Protein AF-A0A6L8MF60-F1 (afdb_monomer)

Foldseek 3Di:
DPDPQAFAWDADPAPFWGTWGADQVQLWIWTFTDDPNHTWWIKIWGQNHVVNVCVLVPDPHNHVCCVPPPVVPCVNTPMDIPGGPDPVRNPDPPQCDLQNLQVVQAAAAPVDDQDPVNLQSLLVSQKWKWKDRDQFWIAITHVAGDIDGHHAKDKWWAALVHTQDDQVPDPDPVSNVVNVVRVVLTFIKIWHADDDPLDARIDIDGPADWDWHFYDYPRHGNMTIIMGGNVRRDDDD

Structure (mmCIF, N/CA/C/O backbone):
data_AF-A0A6L8MF60-F1
#
_entry.id   AF-A0A6L8MF60-F1
#
loop_
_atom_site.group_PDB
_atom_site.id
_atom_site.type_symbol
_atom_site.label_atom_id
_atom_site.label_alt_id
_atom_site.label_comp_id
_atom_site.label_asym_id
_atom_site.label_entity_id
_atom_site.label_seq_id
_atom_site.pdb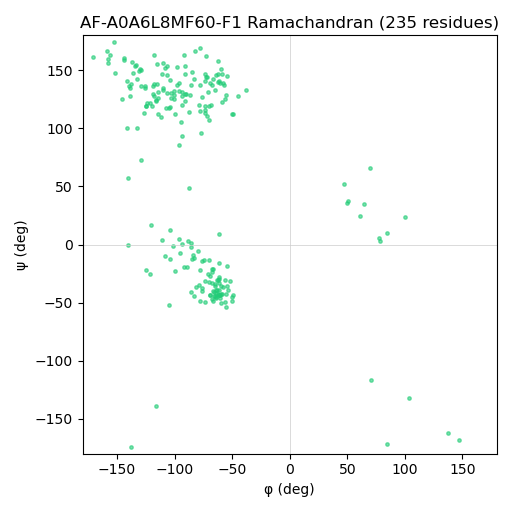x_PDB_ins_code
_atom_site.Cartn_x
_atom_site.Cartn_y
_atom_site.Cartn_z
_atom_site.occupancy
_atom_site.B_iso_or_equiv
_atom_site.auth_seq_id
_atom_site.auth_comp_id
_atom_site.auth_asym_id
_atom_site.auth_atom_id
_atom_site.pdbx_PDB_model_num
ATOM 1 N N . MET A 1 1 ? -14.838 -23.324 6.245 1.00 30.45 1 MET A N 1
ATOM 2 C CA . MET A 1 1 ? -15.467 -23.365 7.583 1.00 30.45 1 MET A CA 1
ATOM 3 C C . MET A 1 1 ? -15.231 -22.005 8.217 1.00 30.45 1 MET A C 1
ATOM 5 O O . MET A 1 1 ? -14.074 -21.649 8.382 1.00 30.45 1 MET A O 1
ATOM 9 N N . HIS A 1 2 ? -16.280 -21.214 8.455 1.00 28.41 2 HIS A N 1
ATOM 10 C CA . HIS A 1 2 ? -16.150 -19.894 9.083 1.00 28.41 2 HIS A CA 1
ATOM 11 C C . HIS A 1 2 ? -15.778 -20.092 10.557 1.00 28.41 2 HIS A C 1
ATOM 13 O O . HIS A 1 2 ? -16.580 -20.582 11.348 1.00 28.41 2 HIS A O 1
ATOM 19 N N . THR A 1 3 ? -14.533 -19.796 10.918 1.00 41.69 3 THR A N 1
ATOM 20 C CA . THR A 1 3 ? -14.055 -19.845 12.301 1.00 41.69 3 THR A CA 1
ATOM 21 C C . THR A 1 3 ? -14.665 -18.690 13.084 1.00 41.69 3 THR A C 1
ATOM 23 O O . THR A 1 3 ? -14.285 -17.541 12.884 1.00 41.69 3 THR A O 1
ATOM 26 N N . ALA A 1 4 ? -15.572 -19.004 14.009 1.00 39.16 4 ALA A N 1
ATOM 27 C CA . ALA A 1 4 ? -16.303 -18.062 14.862 1.00 39.16 4 ALA A CA 1
ATOM 28 C C . ALA A 1 4 ? -15.427 -17.195 15.805 1.00 39.16 4 ALA A C 1
ATOM 30 O O . ALA A 1 4 ? -15.966 -16.492 16.644 1.00 39.16 4 ALA A O 1
ATOM 31 N N . ASN A 1 5 ? -14.097 -17.208 15.668 1.00 54.72 5 ASN A N 1
ATOM 32 C CA . ASN A 1 5 ? -13.139 -16.516 16.541 1.00 54.72 5 ASN A CA 1
ATOM 33 C C . ASN A 1 5 ? -12.252 -15.490 15.806 1.00 54.72 5 ASN A C 1
ATOM 35 O O . ASN A 1 5 ? -11.190 -15.135 16.305 1.00 54.72 5 ASN A O 1
ATOM 39 N N . SER A 1 6 ? -12.626 -15.072 14.593 1.00 66.19 6 SER A N 1
ATOM 40 C CA . SER A 1 6 ? -11.701 -14.386 13.677 1.00 66.19 6 SER A CA 1
ATOM 41 C C . SER A 1 6 ? -11.890 -12.870 13.543 1.00 66.19 6 SER A C 1
ATOM 43 O O . SER A 1 6 ? -11.304 -12.298 12.626 1.00 66.19 6 SER A O 1
ATOM 45 N N . ILE A 1 7 ? -12.679 -12.214 14.406 1.00 78.06 7 ILE A N 1
ATOM 46 C CA . ILE A 1 7 ? -12.837 -10.749 14.353 1.00 78.06 7 ILE A CA 1
ATOM 47 C C . ILE A 1 7 ? -11.519 -10.097 14.815 1.00 78.06 7 ILE A C 1
ATOM 49 O O . ILE A 1 7 ? -11.110 -10.341 15.954 1.00 78.06 7 ILE A O 1
ATOM 53 N N . PRO A 1 8 ? -10.840 -9.292 13.971 1.00 78.25 8 PRO A N 1
ATOM 54 C CA . PRO A 1 8 ? -9.602 -8.612 14.352 1.00 78.25 8 PRO A CA 1
ATOM 55 C C . PRO A 1 8 ? -9.823 -7.655 15.529 1.00 78.25 8 PRO A C 1
ATOM 57 O O . PRO A 1 8 ? -10.821 -6.940 15.561 1.00 78.25 8 PRO A O 1
ATOM 60 N N . LEU A 1 9 ? -8.889 -7.619 16.484 1.00 83.12 9 LEU A N 1
ATOM 61 C CA . LEU A 1 9 ? -9.010 -6.853 17.728 1.00 83.12 9 LEU A CA 1
ATOM 62 C C . LEU A 1 9 ? -7.940 -5.756 17.813 1.00 83.12 9 LEU A C 1
ATOM 64 O O . LEU A 1 9 ? -6.744 -6.028 17.808 1.00 83.12 9 LEU A O 1
ATOM 68 N N . MET A 1 10 ? -8.366 -4.509 17.985 1.00 78.88 10 MET A N 1
ATOM 69 C CA . MET A 1 10 ? -7.503 -3.358 18.241 1.00 78.88 10 MET A CA 1
ATOM 70 C C . MET A 1 10 ? -7.364 -3.111 19.740 1.00 78.88 10 MET A C 1
ATOM 72 O O . MET A 1 10 ? -8.364 -2.990 20.450 1.00 78.88 10 MET A O 1
ATOM 76 N N . LYS A 1 11 ? -6.124 -3.013 20.234 1.00 86.12 11 LYS A N 1
ATOM 77 C CA . LYS A 1 11 ? -5.859 -2.664 21.638 1.00 86.12 11 LYS A CA 1
ATOM 78 C C . LYS A 1 11 ? -6.408 -1.279 21.962 1.00 86.12 11 LYS A C 1
ATOM 80 O O . LYS A 1 11 ? -6.258 -0.350 21.177 1.00 86.12 11 LYS A O 1
ATOM 85 N N . VAL A 1 12 ? -6.979 -1.138 23.154 1.00 84.94 12 VAL A N 1
ATOM 86 C CA . VAL A 1 12 ? -7.550 0.127 23.632 1.00 84.94 12 VAL A CA 1
ATOM 87 C C . VAL A 1 12 ? -7.026 0.484 25.014 1.00 84.94 12 VAL A C 1
ATOM 89 O O . VAL A 1 12 ? -6.729 -0.385 25.834 1.00 84.94 12 VAL A O 1
ATOM 92 N N . ALA A 1 13 ? -6.948 1.782 25.300 1.00 83.81 13 ALA A N 1
ATOM 93 C CA . ALA A 1 13 ? -6.623 2.272 26.632 1.00 83.81 13 ALA A CA 1
ATOM 94 C C . ALA A 1 13 ? -7.855 2.158 27.550 1.00 83.81 13 ALA A C 1
ATOM 96 O O . ALA A 1 13 ? -8.739 3.014 27.555 1.00 83.81 13 ALA A O 1
ATOM 97 N N . SER A 1 14 ? -7.945 1.076 28.327 1.00 88.62 14 SER A N 1
ATOM 98 C CA . SER A 1 14 ? -9.017 0.867 29.307 1.00 88.62 14 SER A CA 1
ATOM 99 C C . SER A 1 14 ? -8.550 -0.002 30.474 1.00 88.62 14 SER A C 1
ATOM 101 O O . SER A 1 14 ? -7.741 -0.910 30.319 1.00 88.62 14 SER A O 1
ATOM 103 N N . SER A 1 15 ? -9.093 0.255 31.667 1.00 88.31 15 SER A N 1
ATOM 104 C CA . SER A 1 15 ? -8.792 -0.523 32.878 1.00 88.31 15 SER A CA 1
ATOM 105 C C . SER A 1 15 ? -9.491 -1.886 32.928 1.00 88.31 15 SER A C 1
ATOM 107 O O . SER A 1 15 ? -9.141 -2.721 33.760 1.00 88.31 15 SER A O 1
ATOM 109 N N . LYS A 1 16 ? -10.489 -2.122 32.064 1.00 88.25 16 LYS A N 1
ATOM 110 C CA . LYS A 1 16 ? -11.271 -3.374 32.018 1.00 88.25 16 LYS A CA 1
ATOM 111 C C . LYS A 1 16 ? -11.276 -4.059 30.654 1.00 88.25 16 LYS A C 1
ATOM 113 O O . LYS A 1 16 ? -11.548 -5.255 30.590 1.00 88.25 16 LYS A O 1
ATOM 118 N N . ILE A 1 17 ? -11.004 -3.321 29.581 1.00 93.31 17 ILE A N 1
ATOM 119 C CA . ILE A 1 17 ? -11.070 -3.812 28.201 1.00 93.31 17 ILE A CA 1
ATOM 120 C C . ILE A 1 17 ? -9.655 -3.785 27.632 1.00 93.31 17 ILE A C 1
ATOM 122 O O . ILE A 1 17 ? -8.993 -2.756 27.688 1.00 93.31 17 ILE A O 1
ATOM 126 N N . ALA A 1 18 ? -9.196 -4.921 27.119 1.00 89.06 18 ALA A N 1
ATOM 127 C CA . ALA A 1 18 ? -7.882 -5.063 26.506 1.00 89.06 18 ALA A CA 1
ATOM 128 C C . ALA A 1 18 ? -7.899 -4.602 25.042 1.00 89.06 18 ALA A C 1
ATOM 130 O O . ALA A 1 18 ? -6.990 -3.902 24.598 1.00 89.06 18 ALA A O 1
ATOM 131 N N . ALA A 1 19 ? -8.934 -5.004 24.301 1.00 89.31 19 ALA A N 1
ATOM 132 C CA . ALA A 1 19 ? -9.066 -4.745 22.876 1.00 89.31 19 ALA A CA 1
ATOM 133 C C . ALA A 1 19 ? -10.534 -4.818 22.422 1.00 89.31 19 ALA A C 1
ATOM 135 O O . ALA A 1 19 ? -11.350 -5.480 23.071 1.00 89.31 19 ALA A O 1
ATOM 136 N N . ILE A 1 20 ? -10.857 -4.156 21.311 1.00 92.25 20 ILE A N 1
ATOM 137 C CA . ILE A 1 20 ? -12.176 -4.188 20.660 1.00 92.25 20 ILE A CA 1
ATOM 138 C C . ILE A 1 20 ? -12.029 -4.396 19.151 1.00 92.25 20 ILE A C 1
ATOM 140 O O . ILE A 1 20 ? -11.006 -4.037 18.578 1.00 92.25 20 ILE A O 1
ATOM 144 N N . GLY A 1 21 ? -13.043 -4.952 18.502 1.00 89.19 21 GLY A N 1
ATOM 145 C CA . GLY A 1 21 ? -13.070 -5.174 17.058 1.00 89.19 21 GLY A CA 1
ATOM 146 C C . GLY A 1 21 ? -14.493 -5.264 16.534 1.00 89.19 21 GLY A C 1
ATOM 147 O O . GLY A 1 21 ? -15.418 -5.475 17.315 1.00 89.19 21 GLY A O 1
ATOM 148 N N . HIS A 1 22 ? -14.682 -5.123 15.226 1.00 92.25 22 HIS A N 1
ATOM 149 C CA . HIS A 1 22 ? -16.005 -5.186 14.609 1.00 92.25 22 HIS A CA 1
ATOM 150 C C . HIS A 1 22 ? -15.970 -5.904 13.269 1.00 92.25 22 HIS A C 1
ATOM 152 O O . HIS A 1 22 ? -15.032 -5.735 12.491 1.00 92.25 22 HIS A O 1
ATOM 158 N N . ASP A 1 23 ? -17.002 -6.703 13.022 1.00 86.06 23 ASP A N 1
ATOM 159 C CA . ASP A 1 23 ? -17.309 -7.272 11.717 1.00 86.06 23 ASP A CA 1
ATOM 160 C C . ASP A 1 23 ? -18.603 -6.644 11.185 1.00 86.06 23 ASP A C 1
ATOM 162 O O . ASP A 1 23 ? -19.701 -6.903 11.690 1.00 86.06 23 ASP A O 1
ATOM 166 N N . ALA A 1 24 ? -18.461 -5.812 10.152 1.00 79.88 24 ALA A N 1
ATOM 167 C CA . ALA A 1 24 ? -19.573 -5.133 9.497 1.00 79.88 24 ALA A CA 1
ATOM 168 C C . ALA A 1 24 ? -20.457 -6.084 8.680 1.00 79.88 24 ALA A C 1
ATOM 170 O O . ALA A 1 24 ? -21.643 -5.808 8.507 1.00 79.88 24 ALA A O 1
ATOM 171 N N . ALA A 1 25 ? -19.926 -7.217 8.204 1.00 76.88 25 ALA A N 1
ATOM 172 C CA . ALA A 1 25 ? -20.713 -8.180 7.439 1.00 76.88 25 ALA A CA 1
ATOM 173 C C . ALA A 1 25 ? -21.743 -8.894 8.324 1.00 76.88 25 ALA A C 1
ATOM 175 O O . ALA A 1 25 ? -22.836 -9.227 7.864 1.00 76.88 25 ALA A O 1
ATOM 176 N N . THR A 1 26 ? -21.409 -9.109 9.599 1.00 84.94 26 THR A N 1
ATOM 177 C CA . THR A 1 26 ? -22.268 -9.812 10.562 1.00 84.94 26 THR A CA 1
ATOM 178 C C . THR A 1 26 ? -22.827 -8.910 11.659 1.00 84.94 26 THR A C 1
ATOM 180 O O . THR A 1 26 ? -23.494 -9.413 12.564 1.00 84.94 26 THR A O 1
ATOM 183 N N . ASN A 1 27 ? -22.568 -7.597 11.613 1.00 90.94 27 ASN A N 1
ATOM 184 C CA . ASN A 1 27 ? -22.920 -6.638 12.668 1.00 90.94 27 ASN A CA 1
ATOM 185 C C . ASN A 1 27 ? -22.527 -7.151 14.061 1.00 90.94 27 ASN A C 1
ATOM 187 O O . ASN A 1 27 ? -23.359 -7.277 14.963 1.00 90.94 27 ASN A O 1
ATOM 191 N N . THR A 1 28 ? -21.264 -7.549 14.212 1.00 93.44 28 THR A N 1
ATOM 192 C CA . THR A 1 28 ? -20.769 -8.176 15.441 1.00 93.44 28 THR A CA 1
ATOM 193 C C . THR A 1 28 ? -19.620 -7.377 16.029 1.00 93.44 28 THR A C 1
ATOM 195 O O . THR A 1 28 ? -18.584 -7.201 15.396 1.00 93.44 28 THR A O 1
ATOM 198 N N . LEU A 1 29 ? -19.780 -6.934 17.274 1.00 94.12 29 LEU A N 1
ATOM 199 C CA . LEU A 1 29 ? -18.708 -6.346 18.072 1.00 94.12 29 LEU A CA 1
ATOM 200 C C . LEU A 1 29 ? -17.993 -7.452 18.855 1.00 94.12 29 LEU A C 1
ATOM 202 O O . LEU A 1 29 ? -18.627 -8.205 19.590 1.00 94.12 29 LEU A O 1
ATOM 206 N N . ALA A 1 30 ? -16.669 -7.497 18.775 1.00 93.31 30 ALA A N 1
ATOM 207 C CA . ALA A 1 30 ? -15.822 -8.301 19.643 1.00 93.31 30 ALA A CA 1
ATOM 208 C C . ALA A 1 30 ? -15.203 -7.421 20.738 1.00 93.31 30 ALA A C 1
ATOM 210 O O . ALA A 1 30 ? -14.595 -6.391 20.453 1.00 93.31 30 ALA A O 1
ATOM 211 N N . VAL A 1 31 ? -15.332 -7.831 22.002 1.00 93.56 31 VAL A N 1
ATOM 212 C CA . VAL A 1 31 ? -14.709 -7.152 23.151 1.00 93.56 31 VAL A CA 1
ATOM 213 C C . VAL A 1 31 ? -13.864 -8.149 23.926 1.00 93.56 31 VAL A C 1
ATOM 215 O O . VAL A 1 31 ? -14.386 -9.125 24.469 1.00 93.56 31 VAL A O 1
ATOM 218 N N . GLN A 1 32 ? -12.563 -7.888 24.016 1.00 92.69 32 GLN A N 1
ATOM 219 C CA . GLN A 1 32 ? -11.651 -8.639 24.868 1.00 92.69 32 GLN A CA 1
ATOM 220 C C . GLN A 1 32 ? -11.521 -7.954 26.224 1.00 92.69 32 GLN A C 1
ATOM 222 O O . GLN A 1 32 ? -11.064 -6.814 26.315 1.00 92.69 32 GLN A O 1
ATOM 227 N N . PHE A 1 33 ? -11.874 -8.654 27.299 1.00 92.62 33 PHE A N 1
ATOM 228 C CA . PHE A 1 33 ? -11.729 -8.125 28.656 1.00 92.62 33 PHE A CA 1
ATOM 229 C C . PHE A 1 33 ? -10.376 -8.477 29.262 1.00 92.62 33 PHE A C 1
ATOM 231 O O . PHE A 1 33 ? -9.771 -9.496 28.932 1.00 92.62 33 PHE A O 1
ATOM 238 N N . LEU A 1 34 ? -9.919 -7.650 30.198 1.00 88.94 34 LEU A N 1
ATOM 239 C CA . LEU A 1 34 ? -8.765 -7.961 31.033 1.00 88.94 34 LEU A CA 1
ATOM 240 C C . LEU A 1 34 ? -9.161 -8.943 32.147 1.00 88.94 34 LEU A C 1
ATOM 242 O O . LEU A 1 34 ? -10.180 -8.778 32.816 1.00 88.94 34 LEU A O 1
ATOM 246 N N . SER A 1 35 ? -8.313 -9.936 32.392 1.00 86.50 35 SER A N 1
ATOM 247 C CA . SER A 1 35 ? -8.364 -10.860 33.523 1.00 86.50 35 SER A CA 1
ATOM 248 C C . SER A 1 35 ? -7.024 -10.813 34.252 1.00 86.50 35 SER A C 1
ATOM 250 O O . SER A 1 35 ? -5.980 -11.072 33.659 1.00 86.50 35 SER A O 1
ATOM 252 N N . LYS A 1 36 ? -7.030 -10.430 35.535 1.00 86.62 36 LYS A N 1
ATOM 253 C CA . LYS A 1 36 ? -5.805 -10.236 36.344 1.00 86.62 36 LYS A CA 1
ATOM 254 C C . LYS A 1 36 ? -4.748 -9.344 35.657 1.00 86.62 36 LYS A C 1
ATOM 256 O O . LYS A 1 36 ? -3.554 -9.602 35.750 1.00 86.62 36 LYS A O 1
ATOM 261 N N . GLY A 1 37 ? -5.201 -8.305 34.950 1.00 81.75 37 GLY A N 1
ATOM 262 C CA . GLY A 1 37 ? -4.334 -7.361 34.234 1.00 81.75 37 GLY A CA 1
ATOM 263 C C . GLY A 1 37 ? -3.778 -7.865 32.897 1.00 81.75 37 GLY A C 1
ATOM 264 O O . GLY A 1 37 ? -3.015 -7.145 32.266 1.00 81.75 37 GLY A O 1
ATOM 265 N N . GLN A 1 38 ? -4.159 -9.064 32.450 1.00 83.56 38 GLN A N 1
ATOM 266 C CA . GLN A 1 38 ? -3.764 -9.632 31.159 1.00 83.56 38 GLN A CA 1
ATOM 267 C C . GLN A 1 38 ? -4.982 -9.821 30.245 1.00 83.56 38 GLN A C 1
ATOM 269 O O . GLN A 1 38 ? -6.097 -9.952 30.754 1.00 83.56 38 GLN A O 1
ATOM 274 N N . PRO A 1 39 ? -4.819 -9.844 28.911 1.00 84.56 39 PRO A N 1
ATOM 275 C CA . PRO A 1 39 ? -5.917 -10.149 27.997 1.00 84.56 39 PRO A CA 1
ATOM 276 C C . PRO A 1 39 ? -6.562 -11.507 28.322 1.00 84.56 39 PRO A C 1
ATOM 278 O O . PRO A 1 39 ? -5.880 -12.523 28.430 1.00 84.56 39 PRO A O 1
ATOM 281 N N . GLY A 1 40 ? -7.879 -11.505 28.523 1.00 88.19 40 GLY A N 1
ATOM 282 C CA . GLY A 1 40 ? -8.684 -12.668 28.885 1.00 88.19 40 GLY A CA 1
ATOM 283 C C . GLY A 1 40 ? -9.702 -13.015 27.802 1.00 88.19 40 GLY A C 1
ATOM 284 O O . GLY A 1 40 ? -9.392 -12.971 26.612 1.00 88.19 40 GLY A O 1
ATOM 285 N N . ASN A 1 41 ? -10.918 -13.371 28.225 1.00 90.56 41 ASN A N 1
ATOM 286 C CA . ASN A 1 41 ? -11.981 -13.824 27.328 1.00 90.56 41 ASN A CA 1
ATOM 287 C C . ASN A 1 41 ? -12.430 -12.743 26.336 1.00 90.56 41 ASN A C 1
ATOM 289 O O . ASN A 1 41 ? -12.530 -11.561 26.688 1.00 90.56 41 ASN A O 1
ATOM 293 N N . VAL A 1 42 ? -12.794 -13.190 25.136 1.00 91.12 42 VAL A N 1
ATOM 294 C CA . VAL A 1 42 ? -13.490 -12.396 24.120 1.00 91.12 42 VAL A CA 1
ATOM 295 C C . VAL A 1 42 ? -14.981 -12.697 24.172 1.00 91.12 42 VAL A C 1
ATOM 297 O O . VAL A 1 42 ? -15.396 -13.848 24.299 1.00 91.12 42 VAL A O 1
ATOM 300 N N . TYR A 1 43 ? -15.789 -11.649 24.066 1.00 93.38 43 TYR A N 1
ATOM 301 C CA . TYR A 1 43 ? -17.238 -11.740 23.945 1.00 93.38 43 TYR A CA 1
ATOM 302 C C . TYR A 1 43 ? -17.670 -11.121 22.626 1.00 93.38 43 TYR A C 1
ATOM 304 O O . TYR A 1 43 ? -17.188 -10.045 22.269 1.00 93.38 43 TYR A O 1
ATOM 312 N N . HIS A 1 44 ? -18.584 -11.789 21.931 1.00 93.88 44 HIS A N 1
ATOM 313 C CA . HIS A 1 44 ? -19.217 -11.272 20.724 1.00 93.88 44 HIS A CA 1
ATOM 314 C C . HIS A 1 44 ? -20.596 -10.731 21.070 1.00 93.88 44 HIS A C 1
ATOM 316 O O . HIS A 1 44 ? -21.402 -11.465 21.634 1.00 93.88 44 HIS A O 1
ATOM 322 N N . TYR A 1 45 ? -20.847 -9.471 20.730 1.00 95.50 45 TYR A N 1
ATOM 323 C CA . TYR A 1 45 ? -22.129 -8.784 20.846 1.00 95.50 45 TYR A CA 1
ATOM 324 C C . TYR A 1 45 ? -22.731 -8.698 19.446 1.00 95.50 45 TYR A C 1
ATOM 326 O O . TYR A 1 45 ? -22.119 -8.117 18.548 1.00 95.50 45 TYR A O 1
ATOM 334 N N . SER A 1 46 ? -23.891 -9.318 19.255 1.00 92.94 46 SER A N 1
ATOM 335 C CA . SER A 1 46 ? -24.605 -9.297 17.974 1.00 92.94 46 SER A CA 1
ATOM 336 C C . SER A 1 46 ? -25.414 -8.007 17.833 1.00 92.94 46 SER A C 1
ATOM 338 O O . SER A 1 46 ? -25.608 -7.291 18.815 1.00 92.94 46 SER A O 1
ATOM 340 N N . GLU A 1 47 ? -25.892 -7.733 16.618 1.00 95.56 47 GLU A N 1
ATOM 341 C CA . GLU A 1 47 ? -26.716 -6.554 16.297 1.00 95.56 47 GLU A CA 1
ATOM 342 C C . GLU A 1 47 ? -26.006 -5.216 16.563 1.00 95.56 47 GLU A C 1
ATOM 344 O O . GLU A 1 47 ? -26.628 -4.173 16.757 1.00 95.56 47 GLU A O 1
ATOM 349 N N . PHE A 1 48 ? -24.675 -5.236 16.540 1.00 96.00 48 PHE A N 1
ATOM 350 C CA . PHE A 1 48 ? -23.850 -4.056 16.723 1.00 96.00 48 PHE A CA 1
ATOM 351 C C . PHE A 1 48 ? -23.507 -3.477 15.352 1.00 96.00 48 PHE A C 1
ATOM 353 O O . PHE A 1 48 ? -22.709 -4.057 14.615 1.00 96.00 48 PHE A O 1
ATOM 360 N N . SER A 1 49 ? -24.138 -2.368 14.967 1.00 91.81 49 SER A N 1
ATOM 361 C CA . SER A 1 49 ? -23.922 -1.765 13.646 1.00 91.81 49 SER A CA 1
ATOM 362 C C . SER A 1 49 ? -22.551 -1.084 13.535 1.00 91.81 49 SER A C 1
ATOM 364 O O . SER A 1 49 ? -21.934 -0.750 14.547 1.00 91.81 49 SER A O 1
ATOM 366 N N . SER A 1 50 ? -22.082 -0.819 12.310 1.00 82.81 50 SER A N 1
ATOM 367 C CA . SER A 1 50 ? -20.866 -0.014 12.096 1.00 82.81 50 SER A CA 1
ATOM 368 C C . SER A 1 50 ? -20.980 1.385 12.707 1.00 82.81 50 SER A C 1
ATOM 370 O O . SER A 1 50 ? -20.028 1.860 13.307 1.00 82.81 50 SER A O 1
ATOM 372 N N . ALA A 1 51 ? -22.162 2.009 12.656 1.00 88.12 51 ALA A N 1
ATOM 373 C CA . ALA A 1 51 ? -22.382 3.320 13.267 1.00 88.12 51 ALA A CA 1
ATOM 374 C C . ALA A 1 51 ? -22.290 3.274 14.804 1.00 88.12 51 ALA A C 1
ATOM 376 O O . ALA A 1 51 ? -21.706 4.165 15.422 1.00 88.12 51 ALA A O 1
ATOM 377 N N . ASP A 1 52 ? -22.829 2.220 15.430 1.00 92.69 52 ASP A N 1
ATOM 378 C CA . ASP A 1 52 ? -22.657 2.004 16.871 1.00 92.69 52 ASP A CA 1
ATOM 379 C C . ASP A 1 52 ? -21.175 1.752 17.206 1.00 92.69 52 ASP A C 1
ATOM 381 O O . ASP A 1 52 ? -20.694 2.175 18.260 1.00 92.69 52 ASP A O 1
ATOM 385 N N . TYR A 1 53 ? -20.431 1.091 16.311 1.00 94.12 53 TYR A N 1
ATOM 386 C CA . TYR A 1 53 ? -18.995 0.849 16.469 1.00 94.12 53 TYR A CA 1
ATOM 387 C 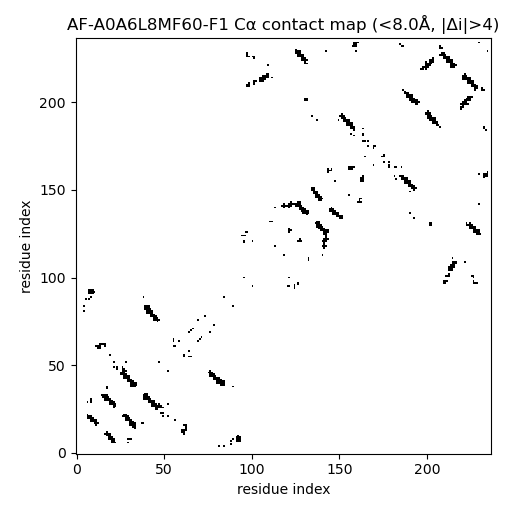C . TYR A 1 53 ? -18.159 2.114 16.350 1.00 94.12 53 TYR A C 1
ATOM 389 O O . TYR A 1 53 ? -17.293 2.327 17.198 1.00 94.12 53 TYR A O 1
ATOM 397 N N . ASP A 1 54 ? -18.444 2.987 15.391 1.00 85.31 54 ASP A N 1
ATOM 398 C CA . ASP A 1 54 ? -17.762 4.275 15.259 1.00 85.31 54 ASP A CA 1
ATOM 399 C C . ASP A 1 54 ? -17.993 5.135 16.512 1.00 85.31 54 ASP A C 1
ATOM 401 O O . ASP A 1 54 ? -17.050 5.684 17.087 1.00 85.31 54 ASP A O 1
ATOM 405 N N . ALA A 1 55 ? -19.231 5.165 17.019 1.00 90.19 55 ALA A N 1
ATOM 406 C CA . ALA A 1 55 ? -19.568 5.864 18.258 1.00 90.19 55 ALA A CA 1
ATOM 407 C C . ALA A 1 55 ? -18.863 5.269 19.492 1.00 90.19 55 ALA A C 1
ATOM 409 O O . ALA A 1 55 ? -18.430 6.007 20.381 1.00 90.19 55 ALA A O 1
ATOM 410 N N . PHE A 1 56 ? -18.745 3.941 19.564 1.00 93.94 56 PHE A N 1
ATOM 411 C CA . PHE A 1 56 ? -18.092 3.264 20.680 1.00 93.94 56 PHE A CA 1
ATOM 412 C C . PHE A 1 56 ? -16.566 3.412 20.643 1.00 93.94 56 PHE A C 1
ATOM 414 O O . PHE A 1 56 ? -15.964 3.776 21.652 1.00 93.94 56 PHE A O 1
ATOM 421 N N . SER A 1 57 ? -15.944 3.135 19.497 1.00 90.19 57 SER A N 1
ATOM 422 C CA . SER A 1 57 ? -14.490 3.171 19.300 1.00 90.19 57 SER A CA 1
ATOM 423 C C . SER A 1 57 ? -13.913 4.589 19.344 1.00 90.19 57 SER A C 1
ATOM 425 O O . SER A 1 57 ? -12.771 4.758 19.767 1.00 90.19 57 SER A O 1
ATOM 427 N N . GLY A 1 58 ? -14.707 5.607 18.997 1.00 84.88 58 GLY A N 1
ATOM 428 C CA . GLY A 1 58 ? -14.350 7.023 19.126 1.00 84.88 58 GLY A CA 1
ATOM 429 C C . GLY A 1 58 ? -14.640 7.645 20.499 1.00 84.88 58 GLY A C 1
ATOM 430 O O . GLY A 1 58 ? -14.412 8.839 20.686 1.00 84.88 58 GLY A O 1
ATOM 431 N N . ALA A 1 59 ? -15.161 6.886 21.470 1.00 89.75 59 ALA A N 1
ATOM 432 C CA . ALA A 1 59 ? -15.515 7.434 22.777 1.00 89.75 59 ALA A CA 1
ATOM 433 C C . ALA A 1 59 ? -14.275 7.834 23.597 1.00 89.75 59 ALA A C 1
ATOM 435 O O . ALA A 1 59 ? -13.328 7.059 23.719 1.00 89.75 59 ALA A O 1
ATOM 436 N N . GLU A 1 60 ? -14.339 8.982 24.287 1.00 88.88 60 GLU A N 1
ATOM 437 C CA . GLU A 1 60 ? -13.253 9.483 25.158 1.00 88.88 60 GLU A CA 1
ATOM 438 C C . GLU A 1 60 ? -12.765 8.448 26.186 1.00 88.88 60 GLU A C 1
ATOM 440 O O . GLU A 1 60 ? -11.604 8.434 26.591 1.00 88.88 60 GLU A O 1
ATOM 445 N N . SER A 1 61 ? -13.665 7.568 26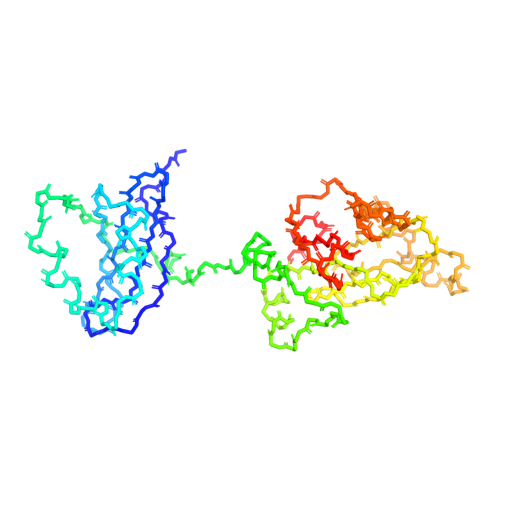.634 1.00 92.75 61 SER A N 1
ATOM 446 C CA . SER A 1 61 ? -13.332 6.450 27.506 1.00 92.75 61 SER A CA 1
ATOM 447 C C . SER A 1 61 ? -14.127 5.213 27.112 1.00 92.75 61 SER A C 1
ATOM 449 O O . SER A 1 61 ? -15.277 5.040 27.525 1.00 92.75 61 SER A O 1
ATOM 451 N N . ILE A 1 62 ? -13.473 4.315 26.373 1.00 90.75 62 ILE A N 1
ATOM 452 C CA . ILE A 1 62 ? -14.027 3.026 25.930 1.00 90.75 62 ILE A CA 1
ATOM 453 C C . ILE A 1 62 ? -14.652 2.255 27.099 1.00 90.75 62 ILE A C 1
ATOM 455 O O . ILE A 1 62 ? -15.798 1.819 27.037 1.00 90.75 62 ILE A O 1
ATOM 459 N N . GLY A 1 63 ? -13.931 2.131 28.218 1.00 90.75 63 GLY A N 1
ATOM 460 C CA . GLY A 1 63 ? -14.432 1.414 29.392 1.00 90.75 63 GLY A CA 1
ATOM 461 C C . GLY A 1 63 ? -15.697 2.036 29.991 1.00 90.75 63 GLY A C 1
ATOM 462 O O . GLY A 1 63 ? -16.638 1.315 30.321 1.00 90.75 63 GLY A O 1
ATOM 463 N N . LYS A 1 64 ? -15.747 3.368 30.114 1.00 91.31 64 LYS A N 1
ATOM 464 C CA . LYS A 1 64 ? -16.914 4.075 30.661 1.00 91.31 64 LYS A CA 1
ATOM 465 C C . LYS A 1 64 ? -18.108 3.992 29.712 1.00 91.31 64 LYS A C 1
ATOM 467 O O . LYS A 1 64 ? -19.214 3.719 30.173 1.00 91.31 64 LYS A O 1
ATOM 472 N N . HIS A 1 65 ? -17.878 4.176 28.412 1.00 94.12 65 HIS A N 1
ATOM 473 C CA . HIS A 1 65 ? -18.916 4.069 27.390 1.00 94.12 65 HIS A CA 1
ATOM 474 C C . HIS A 1 65 ? -19.531 2.668 27.380 1.00 94.12 65 HIS A C 1
ATOM 476 O O . HIS A 1 65 ? -20.752 2.529 27.423 1.00 94.12 65 HIS A O 1
ATOM 482 N N . PHE A 1 66 ? -18.694 1.627 27.417 1.00 94.81 66 PHE A N 1
ATOM 483 C CA . PHE A 1 66 ? -19.155 0.243 27.463 1.00 94.81 66 PHE A CA 1
ATOM 484 C C . PHE A 1 66 ? -20.085 -0.007 28.660 1.00 94.81 66 PHE A C 1
ATOM 486 O O . PHE A 1 66 ? -21.183 -0.531 28.488 1.00 94.81 66 PHE A O 1
ATOM 493 N N . ILE A 1 67 ? -19.680 0.410 29.865 1.00 93.50 67 ILE A N 1
ATOM 494 C CA . ILE A 1 67 ? -20.469 0.220 31.095 1.00 93.50 67 ILE A CA 1
ATOM 495 C C . ILE A 1 67 ? -21.787 1.007 31.055 1.00 93.50 67 ILE A C 1
ATOM 497 O O . ILE A 1 67 ? -22.790 0.534 31.580 1.00 93.50 67 ILE A O 1
ATOM 501 N N . ALA A 1 68 ? -21.795 2.197 30.453 1.00 93.62 68 ALA A N 1
ATOM 502 C CA . ALA A 1 68 ? -22.966 3.069 30.428 1.00 93.62 68 ALA A CA 1
ATOM 503 C C . ALA A 1 68 ? -23.989 2.699 29.341 1.00 93.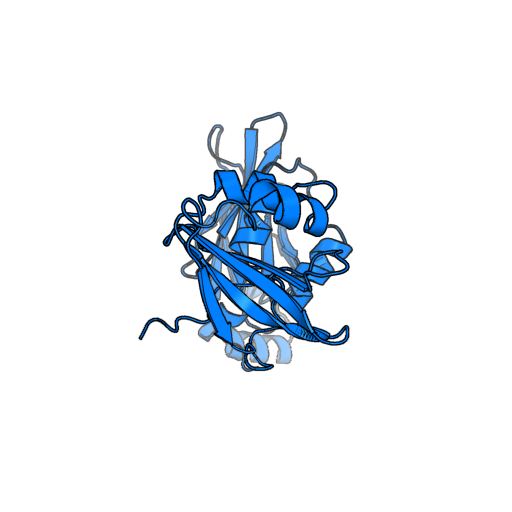62 68 ALA A C 1
ATOM 505 O O . ALA A 1 68 ? -25.189 2.819 29.580 1.00 93.62 68 ALA A O 1
ATOM 506 N N . HIS A 1 69 ? -23.534 2.258 28.165 1.00 94.56 69 HIS A N 1
ATOM 507 C CA . HIS A 1 69 ? -24.384 2.166 26.970 1.00 94.56 69 HIS A CA 1
ATOM 508 C C . HIS A 1 69 ? -24.489 0.763 26.368 1.00 94.56 69 HIS A C 1
ATOM 510 O O . HIS A 1 69 ? -25.491 0.465 25.725 1.00 94.56 69 HIS A O 1
ATOM 516 N N . ILE A 1 70 ? -23.498 -0.109 26.581 1.00 95.00 70 ILE A N 1
ATOM 517 C CA . ILE A 1 70 ? -23.453 -1.438 25.947 1.00 95.00 70 ILE A CA 1
ATOM 518 C C . ILE A 1 70 ? -23.810 -2.529 26.960 1.00 95.00 70 ILE A C 1
ATOM 520 O O . ILE A 1 70 ? -24.735 -3.305 26.744 1.00 95.00 70 ILE A O 1
ATOM 524 N N . GLN A 1 71 ? -23.138 -2.549 28.113 1.00 92.31 71 GLN A N 1
ATOM 525 C CA . GLN A 1 71 ? -23.350 -3.534 29.175 1.00 92.31 71 GLN A CA 1
ATOM 526 C C . GLN A 1 71 ? -24.804 -3.637 29.690 1.00 92.31 71 GLN A C 1
ATOM 528 O O . GLN A 1 71 ? -25.254 -4.764 29.926 1.00 92.31 71 GLN A O 1
ATOM 533 N N . PRO A 1 72 ? -25.549 -2.531 29.912 1.00 95.25 72 PRO A N 1
ATOM 534 C CA . PRO A 1 72 ? -26.938 -2.621 30.358 1.00 95.25 72 PRO A CA 1
ATOM 535 C C . PRO A 1 72 ? -27.905 -2.978 29.221 1.00 95.25 72 PRO A C 1
ATOM 537 O O . PRO A 1 72 ? -28.979 -3.508 29.491 1.00 95.25 72 PRO A O 1
ATOM 540 N N . ALA A 1 73 ? -27.533 -2.738 27.962 1.00 94.06 73 ALA A N 1
ATOM 541 C CA . ALA A 1 73 ? -28.394 -2.895 26.793 1.00 94.06 73 ALA A CA 1
ATOM 542 C C . ALA A 1 73 ? -28.369 -4.329 26.231 1.00 94.06 73 ALA A C 1
ATOM 544 O O . ALA A 1 73 ? -28.202 -4.532 25.033 1.00 94.06 73 ALA A O 1
ATOM 545 N N . LYS A 1 74 ? -28.529 -5.338 27.095 1.00 92.31 74 LYS A N 1
ATOM 546 C CA . LYS A 1 74 ? -28.394 -6.760 26.720 1.00 92.31 74 LYS A CA 1
ATOM 547 C C . LYS A 1 74 ? -29.419 -7.229 25.690 1.00 92.31 74 LYS A C 1
ATOM 549 O O . LYS A 1 74 ? -29.101 -8.110 24.903 1.00 92.31 74 LYS A O 1
ATOM 554 N N . ASP A 1 75 ? -30.610 -6.638 25.703 1.00 93.12 75 ASP A N 1
ATOM 555 C CA . ASP A 1 75 ? -31.657 -6.949 24.726 1.00 93.12 75 ASP A CA 1
ATOM 556 C C . ASP A 1 75 ? -31.333 -6.357 23.348 1.00 93.12 75 ASP A C 1
ATOM 558 O O . ASP A 1 75 ? -31.679 -6.955 22.338 1.00 93.12 75 ASP A O 1
ATOM 562 N N . LYS A 1 76 ? -30.639 -5.206 23.307 1.00 93.44 76 LYS A N 1
ATOM 563 C CA . LYS A 1 76 ? -30.157 -4.583 22.062 1.00 93.44 76 LYS A CA 1
ATOM 564 C C . LYS A 1 76 ? -28.888 -5.265 21.542 1.00 93.44 76 LYS A C 1
ATOM 566 O O . LYS A 1 76 ? -28.684 -5.341 20.342 1.00 93.44 76 LYS A O 1
ATOM 571 N N . TYR A 1 77 ? -28.024 -5.722 22.445 1.00 95.00 77 TYR A N 1
ATOM 572 C CA . TYR A 1 77 ? -26.728 -6.315 22.124 1.00 95.00 77 TYR A CA 1
ATOM 573 C C . TYR A 1 77 ? -26.570 -7.669 22.828 1.00 95.00 77 TYR A C 1
ATOM 575 O O . TYR A 1 77 ? -25.821 -7.780 23.812 1.00 95.00 77 TYR A O 1
ATOM 583 N N . PRO A 1 78 ? -27.281 -8.713 22.366 1.00 94.12 78 PRO A N 1
ATOM 584 C CA . PRO A 1 78 ? -27.137 -10.046 22.928 1.00 94.12 78 PRO A CA 1
ATOM 585 C C . PRO A 1 78 ? -25.709 -10.545 22.707 1.00 94.12 78 PRO A C 1
ATOM 587 O O . PRO A 1 78 ? -25.117 -10.323 21.647 1.00 94.12 78 PRO A O 1
ATOM 590 N N . TYR A 1 79 ? -25.140 -11.217 23.712 1.00 94.06 79 TYR A N 1
ATOM 591 C CA . TYR A 1 79 ? -23.725 -11.576 23.695 1.00 94.06 79 TYR A CA 1
ATOM 592 C C . TYR A 1 79 ? -23.435 -13.039 24.023 1.00 94.06 79 TYR A C 1
ATOM 594 O O . TYR A 1 79 ? -24.120 -13.674 24.826 1.00 94.06 79 TYR A O 1
ATOM 602 N N . VAL A 1 80 ? -22.351 -13.549 23.436 1.00 92.06 80 VAL A N 1
ATOM 603 C CA . VAL A 1 80 ? -21.826 -14.902 23.653 1.00 92.06 80 VAL A CA 1
ATOM 604 C C . VAL A 1 80 ? -20.355 -14.819 24.057 1.00 92.06 80 VAL A C 1
ATOM 606 O O . VAL A 1 80 ? -19.582 -14.049 23.489 1.00 92.06 80 VAL A O 1
ATOM 609 N N . ASN A 1 81 ? -19.965 -15.600 25.066 1.00 90.81 81 ASN A N 1
ATOM 610 C CA . ASN A 1 81 ? -18.565 -15.750 25.458 1.00 90.81 81 ASN A CA 1
ATOM 611 C C . ASN A 1 81 ? -17.869 -16.721 24.498 1.00 90.81 81 ASN A C 1
ATOM 613 O O . ASN A 1 81 ? -18.243 -17.891 24.430 1.00 90.81 81 ASN A O 1
ATOM 617 N N . MET A 1 82 ? -16.834 -16.244 23.817 1.00 86.69 82 MET A N 1
ATOM 618 C CA . MET A 1 82 ? -16.061 -17.015 22.844 1.00 86.69 82 MET A CA 1
ATOM 619 C C . MET A 1 82 ? -14.817 -17.680 23.457 1.00 86.69 82 MET A C 1
ATOM 621 O O . MET A 1 82 ? -14.076 -18.390 22.780 1.00 86.69 82 MET A O 1
ATOM 625 N N . GLY A 1 83 ? -14.603 -17.494 24.762 1.00 84.69 83 GLY A N 1
ATOM 626 C CA . GLY A 1 83 ? -13.476 -18.040 25.509 1.00 84.69 83 GLY A CA 1
ATOM 627 C C . GLY A 1 83 ? -12.224 -17.174 25.414 1.00 84.69 83 GLY A C 1
ATOM 628 O O . GLY A 1 83 ? -12.255 -16.039 24.935 1.00 84.69 83 GLY A O 1
ATOM 629 N N . VAL A 1 84 ? -11.108 -17.700 25.924 1.00 75.19 84 VAL A N 1
ATOM 630 C CA . VAL A 1 84 ? -9.799 -17.058 25.771 1.00 75.19 84 VAL A CA 1
ATOM 631 C C . VAL A 1 84 ? -9.356 -17.262 24.318 1.00 75.19 84 VAL A C 1
ATOM 633 O O . VAL A 1 84 ? -9.216 -18.414 23.900 1.00 75.19 84 VAL A O 1
ATOM 636 N N . PRO A 1 85 ? -9.144 -16.196 23.532 1.00 64.44 85 PRO A N 1
ATOM 637 C CA . PRO A 1 85 ? -8.572 -16.326 22.199 1.00 64.44 85 PRO A CA 1
ATOM 638 C C . PRO A 1 85 ? -7.212 -17.026 22.286 1.00 64.44 85 PRO A C 1
ATOM 640 O O . PRO A 1 85 ? -6.404 -16.741 23.173 1.00 64.44 85 PRO A O 1
ATOM 643 N N . SER A 1 86 ? -6.962 -17.962 21.367 1.00 50.38 86 SER A N 1
ATOM 644 C CA . SER A 1 86 ? -5.654 -18.616 21.254 1.00 50.38 86 SER A CA 1
ATOM 645 C C . SER A 1 86 ? -4.570 -17.545 21.102 1.00 50.38 86 SER A C 1
ATOM 647 O O . SER A 1 86 ? -4.809 -16.529 20.455 1.00 50.38 86 SER A O 1
ATOM 649 N N . ALA A 1 87 ? -3.375 -17.746 21.664 1.00 45.00 87 ALA A N 1
ATOM 650 C CA . ALA A 1 87 ? -2.281 -16.765 21.628 1.00 45.00 87 ALA A CA 1
ATOM 651 C C . ALA A 1 87 ? -1.906 -16.296 20.199 1.00 45.00 87 ALA A C 1
ATOM 653 O O . ALA A 1 87 ? -1.338 -15.221 20.038 1.00 45.00 87 ALA A O 1
ATOM 654 N N . ALA A 1 88 ? -2.294 -17.050 19.163 1.00 43.53 88 ALA A N 1
ATOM 655 C CA . ALA A 1 88 ? -2.179 -16.666 17.755 1.00 43.53 88 ALA A CA 1
ATOM 656 C C . ALA A 1 88 ? -3.198 -15.598 17.277 1.00 43.53 88 ALA A C 1
ATOM 658 O O . ALA A 1 88 ? -3.029 -15.047 16.197 1.00 43.53 88 ALA A O 1
ATOM 659 N N . GLN A 1 89 ? -4.251 -15.301 18.049 1.00 46.53 89 GLN A N 1
ATOM 660 C CA . GLN A 1 89 ? -5.365 -14.407 17.680 1.00 46.53 89 GLN A CA 1
ATOM 661 C C . GLN A 1 89 ? -5.366 -13.059 18.429 1.00 46.53 89 GLN A C 1
ATOM 663 O O . GLN A 1 89 ? -6.114 -12.163 18.059 1.00 46.53 89 GLN A O 1
ATOM 668 N N . VAL A 1 90 ? -4.525 -12.871 19.455 1.00 43.56 90 VAL A N 1
ATOM 669 C CA . VAL A 1 90 ? -4.528 -11.656 20.313 1.00 43.56 90 VAL A CA 1
ATOM 670 C C . VAL A 1 90 ? -3.513 -10.592 19.867 1.00 43.56 90 VAL A C 1
ATOM 672 O O . VAL A 1 90 ? -3.485 -9.484 20.397 1.00 43.56 90 VAL A O 1
ATOM 675 N N . ALA A 1 91 ? -2.664 -10.904 18.888 1.00 41.56 91 ALA A N 1
ATOM 676 C CA . ALA A 1 91 ? -1.566 -10.026 18.479 1.00 41.56 91 ALA A CA 1
ATOM 677 C C . ALA A 1 91 ? -1.828 -9.208 17.205 1.00 41.56 91 ALA A C 1
ATOM 679 O O . ALA A 1 91 ? -0.969 -8.417 16.826 1.00 41.56 91 ALA A O 1
ATOM 680 N N . ALA A 1 92 ? -2.983 -9.350 16.555 1.00 43.44 92 ALA A N 1
ATOM 681 C CA . ALA A 1 92 ? -3.276 -8.580 15.357 1.00 43.44 92 ALA A CA 1
ATOM 682 C C . ALA A 1 92 ? -4.111 -7.337 15.699 1.00 43.44 92 ALA A C 1
ATOM 684 O O . ALA A 1 92 ? -5.324 -7.321 15.501 1.00 43.44 92 ALA A O 1
ATOM 685 N N . THR A 1 93 ? -3.429 -6.246 16.079 1.00 44.56 93 THR A N 1
ATOM 686 C CA . THR A 1 93 ? -3.714 -4.957 15.413 1.00 44.56 93 THR A CA 1
ATOM 687 C C . THR A 1 93 ? -3.948 -5.289 13.938 1.00 44.56 93 THR A C 1
ATOM 689 O O . THR A 1 93 ? -3.146 -6.089 13.443 1.00 44.56 93 THR A O 1
ATOM 692 N N . PRO A 1 94 ? -4.993 -4.798 13.237 1.00 52.50 94 PRO A N 1
ATOM 693 C CA . PRO A 1 94 ? -5.125 -5.108 11.819 1.00 52.50 94 PRO A CA 1
ATOM 694 C C . PRO A 1 94 ? -3.774 -4.799 11.182 1.00 52.50 94 PRO A C 1
ATOM 696 O O . PRO A 1 94 ? -3.303 -3.662 11.254 1.00 52.50 94 PRO A O 1
ATOM 699 N N . ALA A 1 95 ? -3.082 -5.849 10.725 1.00 72.12 95 ALA A N 1
ATOM 700 C CA . ALA A 1 95 ? -1.797 -5.681 10.078 1.00 72.1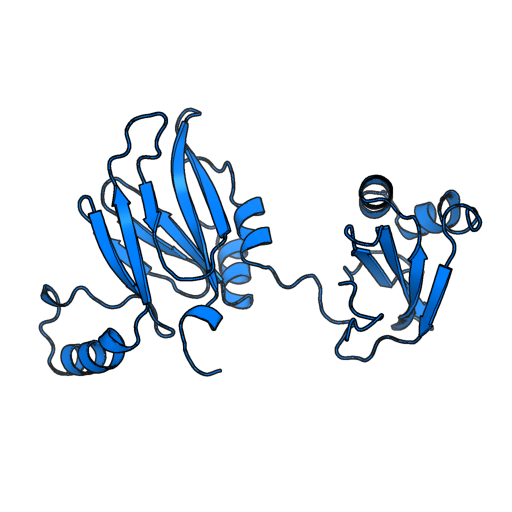2 95 ALA A CA 1
ATOM 701 C C . ALA A 1 95 ? -2.072 -4.702 8.946 1.00 72.12 95 ALA A C 1
ATOM 703 O O . ALA A 1 95 ? -3.073 -4.880 8.250 1.00 72.12 95 ALA A O 1
ATOM 704 N N . LEU A 1 96 ? -1.283 -3.631 8.843 1.00 84.81 96 LEU A N 1
ATOM 705 C CA . LEU A 1 96 ? -1.506 -2.609 7.830 1.00 84.81 96 LEU A CA 1
ATOM 706 C C . LEU A 1 96 ? -1.678 -3.314 6.479 1.00 84.81 96 LEU A C 1
ATOM 708 O O . LEU A 1 96 ? -0.750 -3.962 6.000 1.00 84.81 96 LEU A O 1
ATOM 712 N N . THR A 1 97 ? -2.886 -3.267 5.917 1.00 91.19 9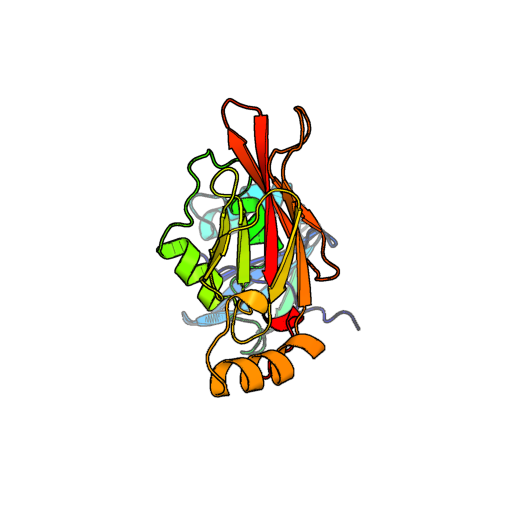7 THR A N 1
ATOM 713 C CA . THR A 1 97 ? -3.181 -3.903 4.632 1.00 91.19 97 THR A CA 1
ATOM 714 C C . THR A 1 97 ? -2.954 -2.903 3.510 1.00 91.19 97 THR A C 1
ATOM 716 O O . THR A 1 97 ? -2.908 -1.691 3.740 1.00 91.19 97 THR A O 1
ATOM 719 N N . LYS A 1 98 ? -2.840 -3.396 2.273 1.00 94.56 98 LYS A N 1
ATOM 720 C CA . LYS A 1 98 ? -2.727 -2.519 1.101 1.00 94.56 98 LYS A CA 1
ATOM 721 C C . LYS A 1 98 ? -3.947 -1.608 0.955 1.00 94.56 98 LYS A C 1
ATOM 723 O O . LYS A 1 98 ? -3.785 -0.448 0.600 1.00 94.56 98 LYS A O 1
ATOM 728 N N . GLU A 1 99 ? -5.138 -2.094 1.299 1.00 93.50 99 GLU A N 1
ATOM 729 C CA . GLU A 1 99 ? -6.383 -1.324 1.279 1.00 93.50 99 GLU A CA 1
ATOM 730 C C . GLU A 1 99 ? -6.383 -0.221 2.345 1.00 93.50 99 GLU A C 1
ATOM 732 O O . GLU A 1 99 ? -6.682 0.926 2.026 1.00 93.50 99 GLU A O 1
ATOM 737 N N . LEU A 1 100 ? -5.993 -0.533 3.589 1.00 86.06 100 LEU A N 1
ATOM 738 C CA . LEU A 1 100 ? -5.916 0.462 4.666 1.00 86.06 100 LEU A CA 1
ATOM 739 C C . LEU A 1 100 ? -4.863 1.534 4.377 1.00 86.06 100 LEU A C 1
ATOM 741 O O . LEU A 1 100 ? -5.116 2.719 4.594 1.00 86.06 100 LEU A O 1
ATOM 745 N N . LEU A 1 101 ? -3.702 1.133 3.851 1.00 92.94 101 LEU A N 1
ATOM 746 C CA . LEU A 1 101 ? -2.668 2.082 3.457 1.00 92.94 101 LEU A CA 1
ATOM 747 C C . LEU A 1 101 ? -3.138 2.957 2.289 1.00 92.94 101 LEU A C 1
ATOM 749 O O . LEU A 1 101 ? -2.983 4.169 2.350 1.00 92.94 101 LEU A O 1
ATOM 753 N N . ALA A 1 102 ? -3.770 2.383 1.263 1.00 92.94 102 ALA A N 1
ATOM 754 C CA . ALA A 1 102 ? -4.309 3.159 0.147 1.00 92.94 102 ALA A CA 1
ATOM 755 C C . ALA A 1 102 ? -5.348 4.197 0.6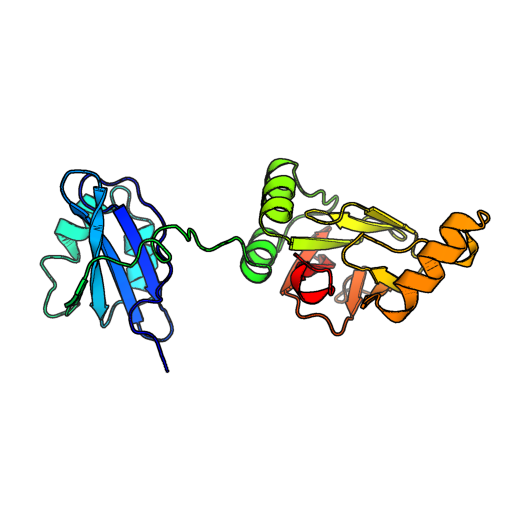08 1.00 92.94 102 ALA A C 1
ATOM 757 O O . ALA A 1 102 ? -5.283 5.349 0.185 1.00 92.94 102 ALA A O 1
ATOM 758 N N . VAL A 1 103 ? -6.247 3.837 1.531 1.00 85.88 103 VAL A N 1
ATOM 759 C CA . VAL A 1 103 ? -7.196 4.790 2.135 1.00 85.88 103 VAL A CA 1
ATOM 760 C C . VAL A 1 103 ? -6.463 5.922 2.863 1.00 85.88 103 VAL A C 1
ATOM 762 O O . VAL A 1 103 ? -6.820 7.082 2.683 1.00 85.88 103 VAL A O 1
ATOM 765 N N . ALA A 1 104 ? -5.417 5.617 3.636 1.00 86.75 104 ALA A N 1
ATOM 766 C CA . ALA A 1 104 ? -4.636 6.623 4.368 1.00 86.75 104 ALA A CA 1
ATOM 767 C C . ALA A 1 104 ? -3.819 7.570 3.463 1.00 86.75 104 ALA A C 1
ATOM 769 O O . ALA A 1 104 ? -3.449 8.674 3.879 1.00 86.75 104 ALA A O 1
ATOM 770 N N . LEU A 1 105 ? -3.505 7.135 2.241 1.00 94.56 105 LEU A N 1
ATOM 771 C CA . LEU A 1 105 ? -2.774 7.923 1.247 1.00 94.56 105 LEU A CA 1
ATOM 772 C C . LEU A 1 105 ? -3.691 8.715 0.305 1.00 94.56 105 LEU A C 1
ATOM 774 O O . LEU A 1 105 ? -3.224 9.652 -0.337 1.00 94.56 105 LEU A O 1
ATOM 778 N N . HIS A 1 106 ? -4.967 8.345 0.196 1.00 95.50 106 HIS A N 1
ATOM 779 C CA . HIS A 1 106 ? -5.893 8.938 -0.763 1.00 95.50 106 HIS A CA 1
ATOM 780 C C . HIS A 1 106 ? -6.160 10.423 -0.473 1.00 95.50 106 HIS A C 1
ATOM 782 O O . HIS A 1 106 ? -6.452 10.808 0.659 1.00 95.50 106 HIS A O 1
ATOM 788 N N . GLY A 1 107 ? -6.090 11.249 -1.518 1.00 93.75 107 GLY A N 1
ATOM 789 C CA . GLY A 1 107 ? -6.347 12.686 -1.463 1.00 93.75 107 GLY A CA 1
ATOM 790 C C . GLY A 1 107 ? -5.144 13.536 -1.046 1.00 93.75 107 GLY A C 1
ATOM 791 O O . GLY A 1 107 ? -5.318 14.719 -0.774 1.00 93.75 107 GLY A O 1
ATOM 792 N N . ARG A 1 108 ? -3.934 12.968 -0.959 1.00 94.88 108 ARG A N 1
ATOM 793 C CA . ARG A 1 108 ? -2.722 13.738 -0.630 1.00 94.88 108 ARG A CA 1
ATOM 794 C C . ARG A 1 108 ? -2.279 14.607 -1.799 1.00 94.88 108 ARG A C 1
ATOM 796 O O . ARG A 1 108 ? -2.417 14.202 -2.942 1.00 94.88 108 ARG A O 1
ATOM 803 N N . GLU A 1 109 ? -1.709 15.767 -1.506 1.00 96.44 109 GLU A N 1
ATOM 804 C CA . GLU A 1 109 ? -1.289 16.732 -2.528 1.00 96.44 109 GLU A CA 1
ATOM 805 C C . GLU A 1 109 ? 0.109 16.428 -3.091 1.00 96.44 109 GLU A C 1
ATOM 807 O O . GLU A 1 109 ? 0.994 15.935 -2.384 1.00 96.44 109 GLU A O 1
ATOM 812 N N . TYR A 1 110 ? 0.312 16.765 -4.362 1.00 93.81 110 TYR A N 1
ATOM 813 C CA . TYR A 1 110 ? 1.619 16.889 -4.995 1.00 93.81 110 TYR A CA 1
ATOM 814 C C . TYR A 1 110 ? 2.327 18.175 -4.502 1.00 93.81 110 TYR A C 1
ATOM 816 O O . TYR A 1 110 ? 1.674 19.210 -4.352 1.00 93.81 110 TYR A O 1
ATOM 824 N N . PRO A 1 111 ? 3.653 18.165 -4.249 1.00 93.25 111 PRO A N 1
ATOM 825 C CA . PRO A 1 111 ? 4.573 17.034 -4.344 1.00 93.25 111 PRO A CA 1
ATOM 826 C C . PRO A 1 111 ? 4.345 16.003 -3.237 1.00 93.25 111 PRO A C 1
ATOM 828 O O . PRO A 1 111 ? 4.297 16.334 -2.051 1.00 93.25 111 PRO A O 1
ATOM 831 N N . PHE A 1 112 ? 4.264 14.731 -3.630 1.00 93.31 112 PHE A N 1
ATOM 832 C CA . PHE A 1 112 ? 4.012 13.635 -2.703 1.00 93.31 112 PHE A CA 1
ATOM 833 C C . PHE A 1 112 ? 5.300 12.892 -2.347 1.00 93.31 112 PHE A C 1
ATOM 835 O O . PHE A 1 112 ? 6.078 12.464 -3.202 1.00 93.31 112 PHE A O 1
ATOM 842 N N . LEU A 1 113 ? 5.492 12.680 -1.049 1.00 91.44 113 LEU A N 1
ATOM 843 C CA . LEU A 1 113 ? 6.572 11.873 -0.505 1.00 91.44 113 LEU A CA 1
ATOM 844 C C . LEU A 1 113 ? 6.003 11.031 0.633 1.00 91.44 113 LEU A C 1
ATOM 846 O O . LEU A 1 113 ? 5.262 11.547 1.470 1.00 91.44 113 LEU A O 1
ATOM 850 N N . LEU A 1 114 ? 6.341 9.741 0.668 1.00 92.88 114 LEU A N 1
ATOM 851 C CA . LEU A 1 114 ? 5.953 8.877 1.780 1.00 92.88 114 LEU A CA 1
ATOM 852 C C . LEU A 1 114 ? 6.820 9.226 3.008 1.00 92.88 114 LEU A C 1
ATOM 854 O O . LEU A 1 114 ? 8.039 9.049 2.939 1.00 92.88 114 LEU A O 1
ATOM 858 N N . PRO A 1 115 ? 6.250 9.731 4.121 1.00 91.19 115 PRO A N 1
ATOM 859 C CA . PRO A 1 115 ? 7.032 10.090 5.300 1.00 91.19 115 PRO A CA 1
ATOM 860 C C . PRO A 1 115 ? 7.787 8.881 5.876 1.00 91.19 115 PRO A C 1
ATOM 862 O O . PRO A 1 115 ? 7.279 7.761 5.798 1.00 91.19 115 PRO A O 1
ATOM 865 N N . PRO A 1 116 ? 8.952 9.075 6.527 1.00 87.75 116 PRO A N 1
ATOM 866 C CA . PRO A 1 116 ? 9.769 7.968 7.036 1.00 87.75 116 PRO A CA 1
ATOM 867 C C . PRO A 1 116 ? 9.029 6.993 7.961 1.00 87.75 116 PRO A C 1
ATOM 869 O O . PRO A 1 116 ? 9.282 5.793 7.913 1.00 87.75 116 PRO A O 1
ATOM 872 N N . GLU A 1 117 ? 8.104 7.492 8.784 1.00 85.31 117 GLU A N 1
ATOM 873 C CA . GLU A 1 117 ? 7.287 6.661 9.675 1.00 85.31 117 GLU A CA 1
ATOM 874 C C . GLU A 1 117 ? 6.329 5.755 8.891 1.00 85.31 117 GLU A C 1
ATOM 876 O O . GLU A 1 117 ? 6.304 4.544 9.101 1.00 85.31 117 GLU A O 1
ATOM 881 N N . GLU A 1 118 ? 5.594 6.311 7.929 1.00 88.38 118 GLU A N 1
ATOM 882 C CA . GLU A 1 118 ? 4.687 5.538 7.075 1.00 88.38 118 GLU A CA 1
ATOM 883 C C . GLU A 1 118 ? 5.443 4.583 6.155 1.00 88.38 118 GLU A C 1
ATOM 885 O O . GLU A 1 118 ? 4.984 3.471 5.897 1.00 88.38 118 GLU A O 1
ATOM 890 N N . GLN A 1 119 ? 6.636 4.974 5.710 1.00 94.25 119 GLN A N 1
ATOM 891 C CA . GLN A 1 119 ? 7.522 4.093 4.971 1.00 94.25 119 GLN A CA 1
ATOM 892 C C . GLN A 1 119 ? 7.974 2.913 5.830 1.00 94.25 119 GLN A C 1
ATOM 894 O O . GLN A 1 119 ? 7.907 1.778 5.367 1.00 94.25 119 GLN A O 1
ATOM 899 N N . ALA A 1 120 ? 8.367 3.146 7.085 1.00 88.31 120 ALA A N 1
ATOM 900 C CA . ALA A 1 120 ? 8.715 2.074 8.011 1.00 88.31 120 ALA A CA 1
ATOM 901 C C . ALA A 1 120 ? 7.522 1.141 8.282 1.00 88.31 120 ALA A C 1
ATOM 903 O O . ALA A 1 120 ? 7.701 -0.078 8.317 1.00 88.31 120 ALA A O 1
ATOM 904 N N . LEU A 1 121 ? 6.307 1.686 8.410 1.00 85.94 121 LEU A N 1
ATOM 905 C CA . LEU A 1 121 ? 5.081 0.897 8.557 1.00 85.94 121 LEU A CA 1
ATOM 906 C C . LEU A 1 121 ? 4.791 0.049 7.310 1.00 85.94 121 LEU A C 1
ATOM 908 O O . LEU A 1 121 ? 4.516 -1.144 7.439 1.00 85.94 121 LEU A O 1
ATOM 912 N N . ALA A 1 122 ? 4.904 0.625 6.110 1.00 93.19 122 ALA A N 1
ATOM 913 C CA . ALA A 1 122 ? 4.739 -0.102 4.853 1.00 93.19 122 ALA A CA 1
ATOM 914 C C . ALA A 1 122 ? 5.794 -1.210 4.700 1.00 93.19 122 ALA A C 1
ATOM 916 O O . ALA A 1 122 ? 5.450 -2.339 4.355 1.00 93.19 122 ALA A O 1
ATOM 917 N N . THR A 1 123 ? 7.059 -0.933 5.035 1.00 93.75 123 THR A N 1
ATOM 918 C CA . THR A 1 123 ? 8.139 -1.931 5.049 1.00 93.75 123 THR A CA 1
ATOM 919 C C . THR A 1 123 ? 7.836 -3.073 6.010 1.00 93.75 123 THR A C 1
ATOM 921 O O . THR A 1 123 ? 7.900 -4.235 5.612 1.00 93.75 123 THR A O 1
ATOM 924 N N . ALA A 1 124 ? 7.463 -2.763 7.254 1.00 89.50 124 ALA A N 1
ATOM 925 C CA . ALA A 1 124 ? 7.140 -3.767 8.266 1.00 89.50 124 ALA A CA 1
ATOM 926 C C . ALA A 1 124 ? 5.935 -4.637 7.870 1.00 89.50 124 ALA A C 1
ATOM 928 O O . ALA A 1 124 ? 5.877 -5.811 8.232 1.00 89.50 124 ALA A O 1
ATOM 929 N N . ALA A 1 125 ? 4.995 -4.078 7.107 1.00 89.12 125 ALA A N 1
ATOM 930 C CA . ALA A 1 125 ? 3.824 -4.780 6.592 1.00 89.12 125 ALA A CA 1
ATOM 931 C C . ALA A 1 125 ? 4.068 -5.523 5.263 1.00 89.12 125 ALA A C 1
ATOM 933 O O . ALA A 1 125 ? 3.155 -6.169 4.748 1.00 89.12 125 ALA A O 1
ATOM 934 N N . GLY A 1 126 ? 5.270 -5.436 4.682 1.00 95.88 126 GLY A N 1
ATOM 935 C CA . GLY A 1 126 ? 5.556 -6.026 3.374 1.00 95.88 126 GLY A CA 1
ATOM 936 C C . GLY A 1 126 ? 4.738 -5.388 2.247 1.00 95.88 126 GLY A C 1
ATOM 937 O O . GLY A 1 126 ? 4.306 -6.085 1.327 1.00 95.88 126 GLY A O 1
ATOM 938 N N . LEU A 1 127 ? 4.483 -4.082 2.331 1.00 97.75 127 LEU A N 1
ATOM 939 C CA . LEU A 1 127 ? 3.738 -3.307 1.344 1.00 97.75 127 LEU A CA 1
ATOM 940 C C . LEU A 1 127 ? 4.667 -2.408 0.532 1.00 97.75 127 LEU A C 1
ATOM 942 O O . LEU A 1 127 ? 5.640 -1.857 1.050 1.00 97.75 127 LEU A O 1
ATOM 946 N N . VAL A 1 128 ? 4.323 -2.226 -0.739 1.00 98.50 128 VAL A N 1
ATOM 947 C CA . VAL A 1 128 ? 5.014 -1.316 -1.655 1.00 98.50 128 VAL A CA 1
ATOM 948 C C . VAL A 1 128 ? 4.000 -0.328 -2.215 1.00 98.50 128 VAL A C 1
ATOM 950 O O . VAL A 1 128 ? 3.005 -0.728 -2.820 1.00 98.50 128 VAL A O 1
ATOM 953 N N . VAL A 1 129 ? 4.261 0.956 -2.000 1.00 98.62 129 VAL A N 1
ATOM 954 C CA . VAL A 1 129 ? 3.513 2.087 -2.550 1.00 98.62 129 VAL A CA 1
ATOM 955 C C . VAL A 1 129 ? 4.167 2.484 -3.868 1.00 98.62 129 VAL A C 1
ATOM 957 O O . VAL A 1 129 ? 5.365 2.769 -3.896 1.00 98.62 129 VAL A O 1
ATOM 960 N N . ILE A 1 130 ? 3.384 2.496 -4.943 1.00 98.44 130 ILE A N 1
ATOM 961 C CA . ILE A 1 130 ? 3.817 2.826 -6.300 1.00 98.44 130 ILE A CA 1
ATOM 962 C C . ILE A 1 130 ? 3.063 4.063 -6.782 1.00 98.44 130 ILE A C 1
ATOM 964 O O . ILE A 1 130 ? 1.830 4.097 -6.733 1.00 98.44 130 ILE A O 1
ATOM 968 N N . TYR A 1 131 ? 3.798 5.065 -7.252 1.00 97.81 131 TYR A N 1
ATOM 969 C CA . TYR A 1 131 ? 3.239 6.334 -7.716 1.00 97.81 131 TYR A CA 1
ATOM 970 C C . TYR A 1 131 ? 4.198 7.077 -8.653 1.00 97.81 131 TYR A C 1
ATOM 972 O O . TYR A 1 131 ? 5.368 6.714 -8.778 1.00 97.81 131 TYR A O 1
ATOM 980 N N . GLY A 1 132 ? 3.674 8.094 -9.339 1.00 95.19 132 GLY A N 1
ATOM 981 C CA . GLY A 1 132 ? 4.431 8.960 -10.234 1.00 95.19 132 GLY A CA 1
ATOM 982 C C . GLY A 1 132 ? 4.858 10.220 -9.496 1.00 95.19 132 GLY A C 1
ATOM 983 O O . GLY A 1 132 ? 4.076 10.756 -8.709 1.00 95.19 132 GLY A O 1
ATOM 984 N N . ASN A 1 133 ? 6.089 10.677 -9.717 1.00 88.44 133 ASN A N 1
ATOM 985 C CA . ASN A 1 133 ? 6.658 11.832 -9.016 1.00 88.44 133 ASN A CA 1
ATOM 986 C C . ASN A 1 133 ? 7.496 12.722 -9.947 1.00 88.44 133 ASN A C 1
ATOM 988 O O . ASN A 1 133 ? 8.688 12.903 -9.722 1.00 88.44 133 ASN A O 1
ATOM 992 N N . SER A 1 134 ? 6.857 13.195 -11.016 1.00 91.00 134 SER A N 1
ATOM 993 C CA . SER A 1 134 ? 7.304 14.122 -12.078 1.00 91.00 134 SER A CA 1
ATOM 994 C C . SER A 1 134 ? 6.602 13.696 -13.377 1.00 91.00 134 SER A C 1
ATOM 996 O O . SER A 1 134 ? 5.677 12.889 -13.349 1.00 91.00 134 SER A O 1
ATOM 998 N N . ASP A 1 135 ? 7.001 14.210 -14.532 1.00 86.88 135 ASP A N 1
ATOM 999 C CA . ASP A 1 135 ? 6.575 13.734 -15.852 1.00 86.88 135 ASP A CA 1
ATOM 1000 C C . ASP A 1 135 ? 7.319 12.473 -16.340 1.00 86.88 135 ASP A C 1
ATOM 1002 O O . ASP A 1 135 ? 6.950 11.898 -17.364 1.00 86.88 135 ASP A O 1
ATOM 1006 N N . ASP A 1 136 ? 8.332 12.010 -15.604 1.00 88.31 136 ASP A N 1
ATOM 1007 C CA . ASP A 1 136 ? 9.188 10.891 -16.008 1.00 88.31 136 ASP A CA 1
ATOM 1008 C C .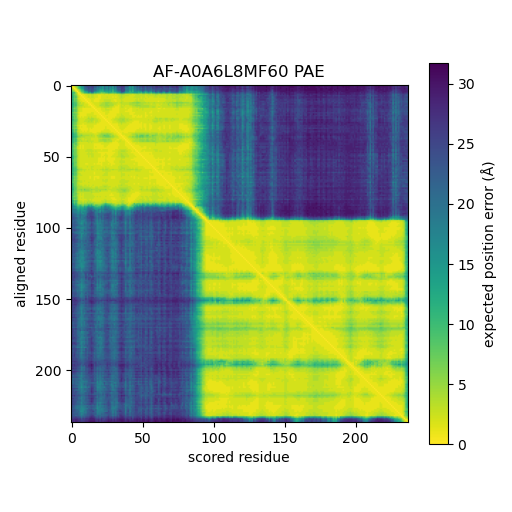 ASP A 1 136 ? 9.586 9.927 -14.877 1.00 88.31 136 ASP A C 1
ATOM 1010 O O . ASP A 1 136 ? 10.279 8.947 -15.141 1.00 88.31 136 ASP A O 1
ATOM 1014 N N . SER A 1 137 ? 9.157 10.145 -13.631 1.00 92.38 137 SER A N 1
ATOM 1015 C CA . SER A 1 137 ? 9.605 9.342 -12.486 1.00 92.38 137 SER A CA 1
ATOM 1016 C C . SER A 1 137 ? 8.545 8.356 -12.004 1.00 92.38 137 SER A C 1
ATOM 1018 O O . SER A 1 137 ? 7.492 8.746 -11.497 1.00 92.38 137 SER A O 1
ATOM 1020 N N . PHE A 1 138 ? 8.864 7.063 -12.094 1.00 95.12 138 PHE A N 1
ATOM 1021 C CA . PHE A 1 138 ? 8.202 5.991 -11.353 1.00 95.12 138 PHE A CA 1
ATOM 1022 C C . PHE A 1 138 ? 8.862 5.831 -9.982 1.00 95.12 138 PHE A C 1
ATOM 1024 O O . PHE A 1 138 ? 10.072 5.610 -9.901 1.00 95.12 138 PHE A O 1
ATOM 1031 N N . GLU A 1 139 ? 8.067 5.831 -8.916 1.00 96.88 139 GLU A N 1
ATOM 1032 C CA . GLU A 1 139 ? 8.533 5.631 -7.546 1.00 96.88 139 GLU A CA 1
ATOM 1033 C C . GLU A 1 139 ? 7.975 4.344 -6.937 1.00 96.88 139 GLU A C 1
ATOM 1035 O O . GLU A 1 139 ? 6.784 4.053 -7.042 1.00 96.88 139 GLU A O 1
ATOM 1040 N N . ALA A 1 140 ? 8.832 3.610 -6.226 1.00 97.81 140 ALA A N 1
ATOM 1041 C CA . ALA A 1 140 ? 8.458 2.560 -5.285 1.00 97.81 140 ALA A CA 1
ATOM 1042 C C . ALA A 1 140 ? 8.959 2.934 -3.881 1.00 97.81 140 ALA A C 1
ATOM 1044 O O . ALA A 1 140 ? 10.132 3.289 -3.706 1.00 97.81 140 ALA A O 1
ATOM 1045 N N . ARG A 1 141 ? 8.077 2.883 -2.877 1.00 98.06 141 ARG A N 1
ATOM 1046 C CA . ARG A 1 141 ? 8.386 3.166 -1.463 1.00 98.06 141 ARG A CA 1
ATOM 1047 C C . ARG A 1 141 ? 7.770 2.113 -0.541 1.00 98.06 141 ARG A C 1
ATOM 1049 O O . ARG A 1 141 ? 6.743 1.524 -0.863 1.00 98.06 141 ARG A O 1
ATOM 1056 N N . GLY A 1 142 ? 8.374 1.905 0.628 1.00 97.12 142 GLY A N 1
ATOM 1057 C CA . GLY A 1 142 ? 7.993 0.850 1.576 1.00 97.12 142 GLY A CA 1
ATOM 1058 C C . GLY A 1 142 ? 8.974 -0.317 1.528 1.00 97.12 142 GLY A C 1
ATOM 1059 O O . GLY A 1 142 ? 10.187 -0.098 1.547 1.00 97.12 142 GLY A O 1
ATOM 1060 N N . ALA A 1 143 ? 8.459 -1.546 1.447 1.00 96.62 143 ALA A N 1
ATOM 1061 C CA . ALA A 1 143 ? 9.269 -2.767 1.454 1.00 96.62 143 ALA A CA 1
ATOM 1062 C C . ALA A 1 143 ? 10.247 -2.862 0.268 1.00 96.62 143 ALA A C 1
ATOM 1064 O O . ALA A 1 143 ? 11.316 -3.452 0.399 1.00 96.62 143 ALA A O 1
ATOM 1065 N N . ILE A 1 144 ? 9.904 -2.239 -0.861 1.00 97.62 144 ILE A N 1
ATOM 1066 C CA . ILE A 1 144 ? 10.816 -1.973 -1.975 1.00 97.62 144 ILE A CA 1
ATOM 1067 C C . ILE A 1 144 ? 10.979 -0.462 -2.078 1.00 97.62 144 ILE A C 1
ATOM 1069 O O . ILE A 1 144 ? 9.996 0.281 -2.080 1.00 97.62 144 ILE A O 1
ATOM 1073 N N . ILE A 1 145 ? 12.231 -0.022 -2.174 1.00 97.06 145 ILE A N 1
ATOM 1074 C CA . ILE A 1 145 ? 12.598 1.379 -2.353 1.00 97.06 145 ILE A CA 1
ATOM 1075 C C . ILE A 1 145 ? 13.362 1.476 -3.663 1.00 97.06 145 ILE A C 1
ATOM 1077 O O . ILE A 1 145 ? 14.407 0.848 -3.821 1.00 97.06 145 ILE A O 1
ATOM 1081 N N . GLY A 1 146 ? 12.837 2.247 -4.603 1.00 95.19 146 GLY A N 1
ATOM 1082 C CA . GLY A 1 146 ? 13.470 2.424 -5.898 1.00 95.19 146 GLY A CA 1
ATOM 1083 C C . GLY A 1 146 ? 12.800 3.513 -6.712 1.00 95.19 146 GLY A C 1
ATOM 1084 O O . GLY A 1 146 ? 11.660 3.894 -6.447 1.00 95.19 146 GLY A O 1
ATOM 1085 N N . GLN A 1 147 ? 13.533 3.986 -7.705 1.00 95.00 147 GLN A N 1
ATOM 1086 C CA . GLN A 1 147 ? 13.073 4.951 -8.687 1.00 95.00 147 GLN A CA 1
ATOM 1087 C C . GLN A 1 147 ? 13.474 4.435 -10.067 1.00 95.00 147 GLN A C 1
ATOM 1089 O O . GLN A 1 147 ? 14.560 3.869 -10.224 1.00 95.00 147 GLN A O 1
ATOM 1094 N N . GLN A 1 148 ? 12.617 4.625 -11.062 1.00 93.81 148 GLN A N 1
ATOM 1095 C CA . GLN A 1 148 ? 12.958 4.344 -12.451 1.00 93.81 148 GLN A CA 1
ATOM 1096 C C . GLN A 1 148 ? 12.401 5.435 -13.357 1.00 93.81 148 GLN A C 1
ATOM 1098 O O . GLN A 1 148 ? 11.258 5.855 -13.203 1.00 93.81 148 GLN A O 1
ATOM 1103 N N . TYR A 1 149 ? 13.212 5.874 -14.316 1.00 90.94 149 TYR A N 1
ATOM 1104 C CA . TYR A 1 149 ? 12.764 6.822 -15.327 1.00 90.94 149 TYR A CA 1
ATOM 1105 C C . TYR A 1 149 ? 11.891 6.106 -16.359 1.00 90.94 149 TYR A C 1
ATOM 1107 O O . TYR A 1 149 ? 12.295 5.093 -16.937 1.00 90.94 149 TYR A O 1
ATOM 1115 N N . VAL A 1 150 ? 10.694 6.633 -16.587 1.00 87.19 150 VAL A N 1
ATOM 1116 C CA . VAL A 1 150 ? 9.707 6.131 -17.538 1.00 87.19 150 VAL A CA 1
ATOM 1117 C C . VAL A 1 150 ? 9.193 7.302 -18.362 1.00 87.19 150 VAL A C 1
ATOM 1119 O O . VAL A 1 150 ? 8.316 8.043 -17.935 1.00 87.19 150 VAL A O 1
ATOM 1122 N N . TYR A 1 151 ? 9.713 7.442 -19.580 1.00 76.25 151 TYR A N 1
ATOM 1123 C CA . TYR A 1 151 ? 9.196 8.419 -20.534 1.00 76.25 151 TYR A CA 1
ATOM 1124 C C . TYR A 1 151 ? 7.905 7.902 -21.179 1.00 76.25 151 TYR A C 1
ATOM 1126 O O . TYR A 1 151 ? 7.916 6.915 -21.920 1.00 76.25 151 TYR A O 1
ATOM 1134 N N . GLY A 1 152 ? 6.780 8.571 -20.915 1.00 77.06 152 GLY A N 1
ATOM 1135 C CA . GLY A 1 152 ? 5.476 8.190 -21.460 1.00 77.06 152 GLY A CA 1
ATOM 1136 C C . GLY A 1 152 ? 4.933 6.899 -20.835 1.00 77.06 152 GLY A C 1
ATOM 1137 O O . GLY A 1 152 ? 4.645 6.837 -19.644 1.00 77.06 152 GLY A O 1
ATOM 1138 N N . HIS A 1 153 ? 4.756 5.845 -21.634 1.00 83.31 153 HIS A N 1
ATOM 1139 C CA . HIS A 1 153 ? 4.255 4.559 -21.138 1.00 83.31 153 HIS A CA 1
ATOM 1140 C C . HIS A 1 153 ? 5.380 3.528 -21.081 1.00 83.31 153 HIS A C 1
ATOM 1142 O O . HIS A 1 153 ? 6.050 3.287 -22.084 1.00 83.31 153 HIS A O 1
ATOM 1148 N N . GLY A 1 154 ? 5.528 2.843 -19.949 1.00 88.69 154 GLY A N 1
ATOM 1149 C CA . GLY A 1 154 ? 6.602 1.872 -19.744 1.00 88.69 154 GLY A CA 1
ATOM 1150 C C . GLY A 1 154 ? 6.174 0.668 -18.924 1.00 88.69 154 GLY A C 1
ATOM 1151 O O . GLY A 1 154 ? 5.157 0.679 -18.233 1.00 88.69 154 GLY A O 1
ATOM 1152 N N . ALA A 1 155 ? 6.947 -0.406 -19.033 1.00 92.88 155 ALA A N 1
ATOM 1153 C CA . ALA A 1 155 ? 6.786 -1.601 -18.223 1.00 92.88 155 ALA A CA 1
ATOM 1154 C C . ALA A 1 155 ? 7.929 -1.674 -17.216 1.00 92.88 155 ALA A C 1
ATOM 1156 O O . ALA A 1 155 ? 9.079 -1.825 -17.613 1.00 92.88 155 ALA A O 1
ATOM 1157 N N . ILE A 1 156 ? 7.590 -1.615 -15.936 1.00 95.88 156 ILE A N 1
ATOM 1158 C CA . ILE A 1 156 ? 8.519 -1.854 -14.844 1.00 95.88 156 ILE A CA 1
ATOM 1159 C C . ILE A 1 156 ? 8.402 -3.327 -14.470 1.00 95.88 156 ILE A C 1
ATOM 1161 O O . ILE A 1 156 ? 7.295 -3.855 -14.302 1.00 95.88 156 ILE A O 1
ATOM 1165 N N . LEU A 1 157 ? 9.547 -3.991 -14.366 1.00 97.00 157 LEU A N 1
ATOM 1166 C CA . LEU A 1 157 ? 9.642 -5.339 -13.830 1.00 97.00 157 LEU A CA 1
ATOM 1167 C C . LEU A 1 157 ? 10.020 -5.250 -12.351 1.00 97.00 157 LEU A C 1
ATOM 1169 O O . LEU A 1 157 ? 10.935 -4.519 -11.978 1.00 97.00 157 LEU A O 1
ATOM 1173 N N . ILE A 1 158 ? 9.299 -5.981 -11.511 1.00 97.44 158 ILE A N 1
ATOM 1174 C CA . ILE A 1 158 ? 9.467 -5.977 -10.059 1.00 97.44 158 ILE A CA 1
ATOM 1175 C C . ILE A 1 158 ? 9.383 -7.403 -9.521 1.00 97.44 158 ILE A C 1
ATOM 1177 O O . ILE A 1 158 ? 8.530 -8.187 -9.937 1.00 97.44 158 ILE A O 1
ATOM 1181 N N . ASP A 1 159 ? 10.258 -7.750 -8.587 1.00 96.44 159 ASP A N 1
ATOM 1182 C CA . ASP A 1 159 ? 10.238 -9.030 -7.882 1.00 96.44 159 ASP A CA 1
ATOM 1183 C C . ASP A 1 159 ? 10.528 -8.843 -6.386 1.00 96.44 159 ASP A C 1
ATOM 1185 O O . ASP A 1 159 ? 10.644 -7.721 -5.893 1.00 96.44 159 ASP A O 1
ATOM 1189 N N . GLY A 1 160 ? 10.653 -9.949 -5.648 1.00 94.56 160 GLY A N 1
ATOM 1190 C CA . GLY A 1 160 ? 10.945 -9.911 -4.214 1.00 94.56 160 GLY A CA 1
ATOM 1191 C C . GLY A 1 160 ? 12.286 -9.261 -3.835 1.00 94.56 160 GLY A C 1
ATOM 1192 O O . GLY A 1 160 ? 12.465 -8.924 -2.668 1.00 94.56 160 GLY A O 1
ATOM 1193 N N . LYS A 1 161 ? 13.225 -9.068 -4.776 1.00 94.00 161 LYS A N 1
ATOM 1194 C CA . LYS A 1 161 ? 14.490 -8.353 -4.530 1.00 94.00 161 LYS A CA 1
ATOM 1195 C C . LYS A 1 161 ? 14.372 -6.847 -4.780 1.00 94.00 161 LYS A C 1
ATOM 1197 O O . LYS A 1 161 ? 15.220 -6.098 -4.304 1.00 94.00 161 LYS A O 1
ATOM 1202 N N . GLY A 1 162 ? 13.368 -6.399 -5.532 1.00 95.69 162 GLY A N 1
ATOM 1203 C CA . GLY A 1 162 ? 13.175 -4.994 -5.876 1.00 95.69 162 GLY A CA 1
ATOM 1204 C C . GLY A 1 162 ? 12.774 -4.782 -7.331 1.00 95.69 162 GLY A C 1
ATOM 1205 O O . GLY A 1 162 ? 12.340 -5.699 -8.028 1.00 95.69 162 GLY A O 1
ATOM 1206 N N . LEU A 1 163 ? 12.949 -3.548 -7.803 1.00 96.75 163 LEU A N 1
ATOM 1207 C CA . LEU A 1 163 ? 12.826 -3.234 -9.225 1.00 96.75 163 LEU A CA 1
ATOM 1208 C C . LEU A 1 163 ? 13.962 -3.919 -9.997 1.00 96.75 163 LEU A C 1
ATOM 1210 O O . LEU A 1 163 ? 15.088 -4.027 -9.500 1.00 96.75 163 LEU A O 1
ATOM 1214 N N . LEU A 1 164 ? 13.672 -4.412 -11.196 1.00 96.56 164 LEU A N 1
ATOM 1215 C CA . LEU A 1 164 ? 14.711 -4.864 -12.115 1.00 96.56 164 LEU A CA 1
ATOM 1216 C C . LEU A 1 164 ? 15.261 -3.649 -12.885 1.00 96.56 164 LEU A C 1
ATOM 1218 O O . LEU A 1 164 ? 14.490 -2.755 -13.257 1.00 96.56 164 LEU A O 1
ATOM 1222 N N . PRO A 1 165 ? 16.577 -3.613 -13.152 1.00 94.69 165 PRO A N 1
ATOM 1223 C CA . PRO A 1 165 ? 17.173 -2.579 -13.992 1.00 94.69 165 PRO A CA 1
ATOM 1224 C C . PRO A 1 165 ? 16.616 -2.628 -15.424 1.00 94.69 165 PRO A C 1
ATOM 1226 O O . PRO A 1 165 ? 16.116 -3.654 -15.889 1.00 94.69 165 PRO A O 1
ATOM 1229 N N . VAL A 1 166 ? 16.716 -1.507 -16.145 1.00 92.06 166 VAL A N 1
ATOM 1230 C CA . VAL A 1 166 ? 16.413 -1.479 -17.585 1.00 92.06 166 VAL A CA 1
ATOM 1231 C C . VAL A 1 166 ? 17.493 -2.283 -18.294 1.00 92.06 166 VAL A C 1
ATOM 1233 O O . VAL A 1 166 ? 18.661 -1.919 -18.199 1.00 92.06 166 VAL A O 1
ATOM 1236 N N . ARG A 1 167 ? 17.114 -3.348 -19.012 1.00 93.38 167 ARG A N 1
ATOM 1237 C CA . ARG A 1 167 ? 18.064 -4.266 -19.661 1.00 93.38 167 ARG A CA 1
ATOM 1238 C C . ARG A 1 167 ? 19.131 -3.544 -20.484 1.00 93.38 167 ARG A C 1
ATOM 1240 O O . ARG A 1 167 ? 20.296 -3.922 -20.410 1.00 93.38 167 ARG A O 1
ATOM 1247 N N . ASP A 1 168 ? 18.740 -2.534 -21.253 1.00 92.06 168 ASP A N 1
ATOM 1248 C CA . ASP A 1 168 ? 19.644 -1.799 -22.147 1.00 92.06 168 ASP A CA 1
ATOM 1249 C C . ASP A 1 168 ? 20.665 -0.921 -21.402 1.00 92.06 168 ASP A C 1
ATOM 1251 O O . ASP A 1 168 ? 21.646 -0.498 -22.002 1.00 92.06 168 ASP A O 1
ATOM 1255 N N . ASN A 1 169 ? 20.473 -0.693 -20.099 1.00 92.75 169 ASN A N 1
ATOM 1256 C CA . ASN A 1 169 ? 21.390 0.068 -19.247 1.00 92.75 169 ASN A CA 1
ATOM 1257 C C . ASN A 1 169 ? 22.367 -0.831 -18.464 1.00 92.75 169 ASN A C 1
ATOM 1259 O O . ASN A 1 169 ? 23.086 -0.330 -17.601 1.00 92.75 169 ASN A O 1
ATOM 1263 N N . ILE A 1 170 ? 22.356 -2.148 -18.702 1.00 95.38 170 ILE A N 1
ATOM 1264 C CA . ILE A 1 170 ? 23.212 -3.108 -18.000 1.00 95.38 170 ILE A CA 1
ATOM 1265 C C . ILE A 1 170 ? 24.418 -3.450 -18.876 1.00 95.38 170 ILE A C 1
ATOM 1267 O O . ILE A 1 170 ? 24.273 -4.149 -19.884 1.00 95.38 170 ILE A O 1
ATOM 1271 N N . ASP A 1 171 ? 25.600 -3.026 -18.432 1.00 95.88 171 ASP A N 1
ATOM 1272 C CA . ASP A 1 171 ? 26.881 -3.321 -19.090 1.00 95.88 171 ASP A CA 1
ATOM 1273 C C . ASP A 1 171 ? 27.701 -4.408 -18.365 1.00 95.88 171 ASP A C 1
ATOM 1275 O O . ASP A 1 171 ? 28.670 -4.926 -18.919 1.00 95.88 171 ASP A O 1
ATOM 1279 N N . ASP A 1 172 ? 27.331 -4.770 -17.131 1.00 97.06 172 ASP A N 1
ATOM 1280 C CA . ASP A 1 172 ? 28.045 -5.762 -16.320 1.00 97.06 172 ASP A CA 1
ATOM 1281 C C . ASP A 1 172 ? 27.512 -7.193 -16.521 1.00 97.06 172 ASP A C 1
ATOM 1283 O O . ASP A 1 172 ? 26.321 -7.476 -16.380 1.00 97.06 172 ASP A O 1
ATOM 1287 N N . ASP A 1 173 ? 28.419 -8.134 -16.795 1.00 96.75 173 ASP A N 1
ATOM 1288 C CA . ASP A 1 173 ? 28.097 -9.544 -17.050 1.00 96.75 173 ASP A CA 1
ATOM 1289 C C . ASP A 1 173 ? 27.423 -10.248 -15.860 1.00 96.75 173 ASP A C 1
ATOM 1291 O O . ASP A 1 173 ? 26.630 -11.176 -16.057 1.00 96.75 173 ASP A O 1
ATOM 1295 N N . ALA A 1 174 ? 27.762 -9.883 -14.621 1.00 96.50 174 ALA A N 1
ATOM 1296 C CA . ALA A 1 174 ? 27.156 -10.493 -13.443 1.00 96.50 174 ALA A CA 1
ATOM 1297 C C . ALA A 1 174 ? 25.736 -9.955 -13.226 1.00 96.50 174 ALA A C 1
ATOM 1299 O O . ALA A 1 174 ? 24.827 -10.743 -12.952 1.00 96.50 174 ALA A O 1
ATOM 1300 N N . GLU A 1 175 ? 25.528 -8.656 -13.430 1.00 95.75 175 GLU A N 1
ATOM 1301 C CA . GLU A 1 175 ? 24.208 -8.027 -13.409 1.00 95.75 175 GLU A CA 1
ATOM 1302 C C . GLU A 1 175 ? 23.305 -8.571 -14.527 1.00 95.75 175 GLU A C 1
ATOM 1304 O O . GLU A 1 175 ? 22.144 -8.887 -14.271 1.00 95.75 175 GLU A O 1
ATOM 1309 N N . LEU A 1 176 ? 23.838 -8.819 -15.730 1.00 97.56 176 LEU A N 1
ATOM 1310 C CA . LEU A 1 176 ? 23.099 -9.484 -16.811 1.00 97.56 176 LEU A CA 1
ATOM 1311 C C . LEU A 1 176 ? 22.636 -10.890 -16.425 1.00 97.56 176 LEU A C 1
ATOM 1313 O O . LEU A 1 176 ? 21.502 -11.275 -16.718 1.00 97.56 176 LEU A O 1
ATOM 1317 N N . ARG A 1 177 ? 23.492 -11.673 -15.760 1.00 97.25 177 ARG A N 1
ATOM 1318 C CA . ARG A 1 177 ? 23.123 -13.018 -15.290 1.00 97.25 177 ARG A CA 1
ATOM 1319 C C . ARG A 1 177 ? 22.033 -12.965 -14.218 1.00 97.25 177 ARG A C 1
ATOM 1321 O O . ARG A 1 177 ? 21.118 -13.790 -14.268 1.00 97.25 177 ARG A O 1
ATOM 1328 N N . ASP A 1 178 ? 22.096 -12.020 -13.277 1.00 96.19 178 ASP A N 1
ATOM 1329 C CA . ASP A 1 178 ? 21.026 -11.826 -12.282 1.00 96.19 178 ASP A CA 1
ATOM 1330 C C . ASP A 1 178 ? 19.726 -11.372 -12.961 1.00 96.19 178 ASP A C 1
ATOM 1332 O O . ASP A 1 178 ? 18.675 -11.961 -12.707 1.00 96.19 178 ASP A O 1
ATOM 1336 N N . PHE A 1 179 ? 19.800 -10.422 -13.899 1.00 97.19 179 PHE A N 1
ATOM 1337 C CA . PHE A 1 179 ? 18.650 -9.956 -14.674 1.00 97.19 179 PHE A CA 1
ATOM 1338 C C . PHE A 1 179 ? 17.947 -11.110 -15.393 1.00 97.19 179 PHE A C 1
ATOM 1340 O O . PHE A 1 179 ? 16.758 -11.319 -15.176 1.00 97.19 179 PHE A O 1
ATOM 1347 N N . PHE A 1 180 ? 18.668 -11.915 -16.179 1.00 97.00 180 PHE A N 1
ATOM 1348 C CA . PHE A 1 180 ? 18.064 -13.035 -16.914 1.00 97.00 180 PHE A CA 1
ATOM 1349 C C . PHE A 1 180 ? 17.534 -14.149 -16.001 1.00 97.00 180 PHE A C 1
ATOM 1351 O O . PHE A 1 180 ? 16.666 -14.920 -16.409 1.00 97.00 180 PHE A O 1
ATOM 1358 N N . THR A 1 181 ? 18.020 -14.232 -14.761 1.00 96.06 181 THR A N 1
ATOM 1359 C CA . THR A 1 181 ? 17.467 -15.144 -13.749 1.00 96.06 181 THR A CA 1
ATOM 1360 C C . THR A 1 181 ? 16.151 -14.611 -13.176 1.00 96.06 181 THR A C 1
ATOM 1362 O O . THR A 1 181 ? 15.234 -15.387 -12.904 1.00 96.06 181 THR A O 1
ATOM 1365 N N . ARG A 1 182 ? 16.045 -13.291 -12.988 1.00 96.19 182 ARG A N 1
ATOM 1366 C CA . ARG A 1 182 ? 14.895 -12.624 -12.359 1.00 96.19 182 ARG A CA 1
ATOM 1367 C C . ARG A 1 182 ? 13.768 -12.314 -13.338 1.00 96.19 182 ARG A C 1
ATOM 1369 O O . ARG A 1 182 ? 12.606 -12.499 -12.990 1.00 96.19 182 ARG A O 1
ATOM 1376 N N . GLU A 1 183 ? 14.087 -11.870 -14.551 1.00 95.69 183 GLU A N 1
ATOM 1377 C CA . GLU A 1 183 ? 13.125 -11.399 -15.559 1.00 95.69 183 GLU A CA 1
ATOM 1378 C C . GLU A 1 183 ? 11.961 -12.379 -15.807 1.00 95.69 183 GLU A C 1
ATOM 1380 O O . GLU A 1 183 ? 10.815 -11.928 -15.784 1.00 95.69 183 GLU A O 1
ATOM 1385 N N . PRO A 1 184 ? 12.178 -13.703 -15.959 1.00 95.06 184 PRO A N 1
ATOM 1386 C CA . PRO A 1 184 ? 11.080 -14.642 -16.205 1.00 95.06 184 PRO A CA 1
ATOM 1387 C C . PRO A 1 184 ? 10.114 -14.805 -15.022 1.00 95.06 184 PRO A C 1
ATOM 1389 O O . PRO A 1 184 ? 8.993 -15.281 -15.199 1.00 95.06 184 PRO A O 1
ATOM 1392 N N . LEU A 1 185 ? 10.557 -14.461 -13.810 1.00 94.12 185 LEU A N 1
ATOM 1393 C CA . LEU A 1 185 ? 9.795 -14.584 -12.564 1.00 94.12 185 LEU A CA 1
ATOM 1394 C C . LEU A 1 185 ? 9.174 -13.248 -12.139 1.00 94.12 185 LEU A C 1
ATOM 1396 O O . LEU A 1 185 ? 8.185 -13.231 -11.398 1.00 94.12 185 LEU A O 1
ATOM 1400 N N . ALA A 1 186 ? 9.753 -12.145 -12.617 1.00 96.69 186 ALA A N 1
ATOM 1401 C CA . ALA A 1 186 ? 9.355 -10.797 -12.277 1.00 96.69 186 ALA A CA 1
ATOM 1402 C C . ALA A 1 186 ? 7.917 -10.500 -12.708 1.00 96.69 186 ALA A C 1
ATOM 1404 O O . ALA A 1 186 ? 7.388 -10.967 -13.721 1.00 96.69 186 ALA A O 1
ATOM 1405 N N . LYS A 1 187 ? 7.267 -9.672 -11.904 1.00 97.19 187 LYS A N 1
ATOM 1406 C CA . LYS A 1 187 ? 5.927 -9.166 -12.148 1.00 97.19 187 LYS A CA 1
ATOM 1407 C C . LYS A 1 187 ? 6.028 -7.868 -12.921 1.00 97.19 187 LYS A C 1
ATOM 1409 O O . LYS A 1 187 ? 6.957 -7.087 -12.748 1.00 97.19 187 LYS A O 1
ATOM 1414 N N . LYS A 1 188 ? 5.043 -7.638 -13.780 1.00 96.75 188 LYS A N 1
ATOM 1415 C CA . LYS A 1 188 ? 4.994 -6.460 -14.638 1.00 96.75 188 LYS A CA 1
ATOM 1416 C C . LYS A 1 188 ? 4.000 -5.444 -14.088 1.00 96.75 188 LYS A C 1
ATOM 1418 O O . LYS A 1 188 ? 2.823 -5.763 -13.895 1.00 96.75 188 LYS A O 1
ATOM 1423 N N . VAL A 1 189 ? 4.469 -4.219 -13.891 1.00 97.56 189 VAL A N 1
ATOM 1424 C CA . VAL A 1 189 ? 3.651 -3.038 -13.605 1.00 97.56 189 VAL A CA 1
ATOM 1425 C C . VAL A 1 189 ? 3.809 -2.093 -14.784 1.00 97.56 189 VAL A C 1
ATOM 1427 O O . VAL A 1 189 ? 4.893 -1.581 -15.048 1.00 97.56 189 VAL A O 1
ATOM 1430 N N . ARG A 1 190 ? 2.739 -1.900 -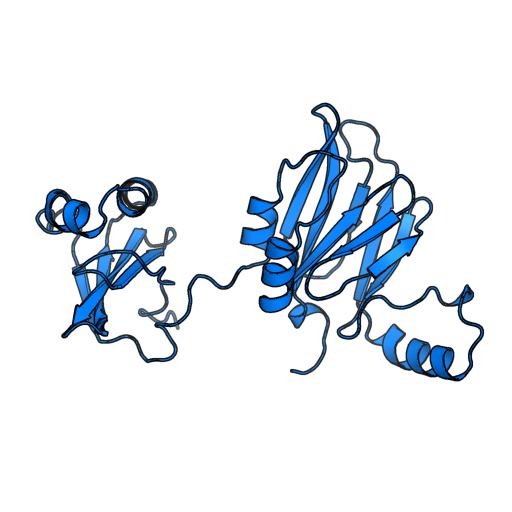15.554 1.00 96.38 190 ARG A N 1
ATOM 1431 C CA . ARG A 1 190 ? 2.750 -0.956 -16.668 1.00 96.38 190 ARG A CA 1
ATOM 1432 C C . ARG A 1 190 ? 2.369 0.417 -16.140 1.00 96.38 190 ARG A C 1
ATOM 1434 O O . ARG A 1 190 ? 1.231 0.603 -15.716 1.00 96.38 190 ARG A O 1
ATOM 1441 N N . ALA A 1 191 ? 3.311 1.344 -16.194 1.00 95.38 191 ALA A N 1
ATOM 1442 C CA . ALA A 1 191 ? 3.092 2.741 -15.881 1.00 95.38 191 ALA A CA 1
ATOM 1443 C C . ALA A 1 191 ? 2.588 3.479 -17.124 1.00 95.38 191 ALA A C 1
ATOM 1445 O O . ALA A 1 191 ? 3.030 3.223 -18.251 1.00 95.38 191 ALA A O 1
ATOM 1446 N N . ILE A 1 192 ? 1.598 4.335 -16.918 1.00 93.94 192 ILE A N 1
ATOM 1447 C CA . ILE A 1 192 ? 0.873 5.040 -17.965 1.00 93.94 192 ILE A CA 1
ATOM 1448 C C . ILE A 1 192 ? 0.928 6.523 -17.619 1.00 93.94 192 ILE A C 1
ATOM 1450 O O . ILE A 1 192 ? 0.332 6.925 -16.623 1.00 93.94 192 ILE A O 1
ATOM 1454 N N . PHE A 1 193 ? 1.629 7.299 -18.446 1.00 92.62 193 PHE A N 1
ATOM 1455 C CA . PHE A 1 193 ? 1.681 8.754 -18.344 1.00 92.62 193 PHE A CA 1
ATOM 1456 C C . PHE A 1 193 ? 0.876 9.435 -19.460 1.00 92.62 193 PHE A C 1
ATOM 1458 O O . PHE A 1 193 ? 0.754 8.881 -20.553 1.00 92.62 193 PHE A O 1
ATOM 1465 N N . GLY A 1 194 ? 0.389 10.651 -19.216 1.00 88.50 194 GLY A N 1
ATOM 1466 C CA . GLY A 1 194 ? -0.186 11.527 -20.244 1.00 88.50 194 GLY A CA 1
ATOM 1467 C C . GLY A 1 194 ? -1.712 11.545 -20.302 1.00 88.50 194 GLY A C 1
ATOM 1468 O O . GLY A 1 194 ? -2.271 11.860 -21.354 1.00 88.50 194 GLY A O 1
ATOM 1469 N N . GLY A 1 195 ? -2.390 11.207 -19.201 1.00 85.00 195 GLY A N 1
ATOM 1470 C CA . GLY A 1 195 ? -3.824 11.465 -19.077 1.00 85.00 195 GLY A CA 1
ATOM 1471 C C . GLY A 1 195 ? -4.136 12.958 -19.213 1.00 85.00 195 GLY A C 1
ATOM 1472 O O . GLY A 1 195 ? -3.338 13.816 -18.834 1.00 85.00 195 GLY A O 1
ATOM 1473 N N . VAL A 1 196 ? -5.297 13.268 -19.788 1.00 84.38 196 VAL A N 1
ATOM 1474 C CA . VAL A 1 196 ? -5.814 14.638 -19.887 1.00 84.38 196 VAL A CA 1
ATOM 1475 C C . VAL A 1 196 ? -7.005 14.753 -18.954 1.00 84.38 196 VAL A C 1
ATOM 1477 O O . VAL A 1 196 ? -7.887 13.894 -18.985 1.00 84.38 196 VAL A O 1
ATOM 1480 N N . ALA A 1 197 ? -7.049 15.822 -18.153 1.00 78.50 197 ALA A N 1
ATOM 1481 C CA . ALA A 1 197 ? -8.118 16.048 -17.187 1.00 78.50 197 ALA A CA 1
ATOM 1482 C C . ALA A 1 197 ? -9.508 15.777 -17.813 1.00 78.50 197 ALA A C 1
ATOM 1484 O O . ALA A 1 197 ? -9.817 16.312 -18.884 1.00 78.50 197 ALA A O 1
ATOM 1485 N N . PRO A 1 198 ? -10.349 14.942 -17.174 1.00 82.88 198 PRO A N 1
ATOM 1486 C CA . PRO A 1 198 ? -10.268 14.505 -15.776 1.00 82.88 198 PRO A CA 1
ATOM 1487 C C . PRO A 1 198 ? -9.420 13.243 -15.515 1.00 82.88 198 PRO A C 1
ATOM 1489 O O . PRO A 1 198 ? -9.395 12.769 -14.381 1.00 82.88 198 PRO A O 1
ATOM 1492 N N . GLU A 1 199 ? -8.767 12.665 -16.526 1.00 91.00 199 GLU A N 1
ATOM 1493 C CA . GLU A 1 199 ? -7.873 11.518 -16.331 1.00 91.00 199 GLU A CA 1
ATOM 1494 C C . GLU A 1 199 ? -6.567 11.945 -15.647 1.00 91.00 199 GLU A C 1
ATOM 1496 O O . GLU A 1 199 ? -6.062 13.034 -15.933 1.00 91.00 199 GLU A O 1
ATOM 1501 N N . PRO A 1 200 ? -6.000 11.102 -14.766 1.00 93.69 200 PRO A N 1
ATOM 1502 C CA . PRO A 1 200 ? -4.770 11.446 -14.077 1.00 93.69 200 PRO A CA 1
ATOM 1503 C C . PRO A 1 200 ? -3.569 11.402 -15.018 1.00 93.69 200 PRO A C 1
ATOM 1505 O O . PRO A 1 200 ? -3.465 10.512 -15.866 1.00 93.69 200 PRO A O 1
ATOM 1508 N N . SER A 1 201 ? -2.620 12.314 -14.807 1.00 94.19 201 SER A N 1
ATOM 1509 C CA . SER A 1 201 ? -1.333 12.322 -15.507 1.00 94.19 201 SER A CA 1
ATOM 1510 C C . SER A 1 201 ? -0.623 10.980 -15.373 1.00 94.19 201 SER A C 1
ATOM 1512 O O . SER A 1 201 ? -0.071 10.508 -16.359 1.00 94.19 201 SER A O 1
ATOM 1514 N N . TRP A 1 202 ? -0.694 10.344 -14.196 1.00 95.38 202 TRP A N 1
ATOM 1515 C CA . TRP A 1 202 ? -0.163 9.002 -13.942 1.00 95.38 202 TRP A CA 1
ATOM 1516 C C . TRP A 1 202 ? -1.233 7.987 -13.542 1.00 95.38 202 TRP A C 1
ATOM 1518 O O . TRP A 1 202 ? -2.074 8.236 -12.676 1.00 95.38 202 TRP A O 1
ATOM 1528 N N . THR A 1 203 ? -1.129 6.778 -14.090 1.00 96.12 203 THR A N 1
ATOM 1529 C CA . THR A 1 203 ? -1.827 5.591 -13.584 1.00 96.12 203 THR A CA 1
ATOM 1530 C C . THR A 1 203 ? -1.068 4.300 -13.908 1.00 96.12 203 THR A C 1
ATOM 1532 O O . THR A 1 203 ? -0.057 4.310 -14.615 1.00 96.12 203 THR A O 1
ATOM 1535 N N . TYR A 1 204 ? -1.544 3.166 -13.392 1.00 96.62 204 TYR A N 1
ATOM 1536 C CA . TYR A 1 204 ? -0.859 1.879 -13.479 1.00 96.62 204 TYR A CA 1
ATOM 1537 C C . TYR A 1 204 ? -1.812 0.749 -13.844 1.00 96.62 204 TYR A C 1
ATOM 1539 O O . TYR A 1 204 ? -2.970 0.725 -13.436 1.00 96.62 204 TYR A O 1
ATOM 1547 N N . THR A 1 205 ? -1.298 -0.240 -14.575 1.00 96.50 205 THR A N 1
ATOM 1548 C CA . THR A 1 205 ? -1.995 -1.510 -14.814 1.00 96.50 205 THR A CA 1
ATOM 1549 C C . THR A 1 205 ? -1.082 -2.687 -14.499 1.00 96.50 205 THR A C 1
ATOM 1551 O O . THR A 1 205 ? 0.099 -2.706 -14.852 1.00 96.50 205 THR A O 1
ATOM 1554 N N . THR A 1 206 ? -1.622 -3.686 -13.810 1.00 97.00 206 THR A N 1
ATOM 1555 C CA . THR A 1 206 ? -0.905 -4.909 -13.442 1.00 97.00 206 THR A CA 1
ATOM 1556 C C . THR A 1 206 ? -1.897 -6.038 -13.167 1.00 97.00 206 THR A C 1
ATOM 1558 O O . THR A 1 206 ? -3.073 -5.790 -12.910 1.00 97.00 206 THR A O 1
ATOM 1561 N N . SER A 1 207 ? -1.422 -7.283 -13.228 1.00 95.50 207 SER A N 1
ATOM 1562 C CA . SER A 1 207 ? -2.183 -8.463 -12.791 1.00 95.50 207 SER A CA 1
ATOM 1563 C C . SER A 1 207 ? -2.079 -8.714 -11.283 1.00 95.50 207 SER A C 1
ATOM 1565 O O . SER A 1 207 ? -2.792 -9.566 -10.759 1.00 95.50 207 SER A O 1
ATOM 1567 N N . LEU A 1 208 ? -1.197 -7.990 -10.585 1.00 95.75 208 LEU A N 1
ATOM 1568 C CA . LEU A 1 208 ? -1.044 -8.108 -9.140 1.00 95.75 208 LEU A CA 1
ATOM 1569 C C . LEU A 1 208 ? -2.293 -7.600 -8.409 1.00 95.75 208 LEU A C 1
ATOM 1571 O O . LEU A 1 208 ? -2.798 -6.529 -8.760 1.00 95.75 208 LEU A O 1
ATOM 1575 N N . PRO A 1 209 ? -2.763 -8.299 -7.362 1.00 97.12 209 PRO A N 1
ATOM 1576 C CA . PRO A 1 209 ? -3.760 -7.757 -6.449 1.00 97.12 209 PRO A CA 1
ATOM 1577 C C . PRO A 1 209 ? -3.261 -6.461 -5.796 1.00 97.12 209 PRO A C 1
ATOM 1579 O O . PRO A 1 209 ? -2.234 -6.456 -5.116 1.00 97.12 209 PRO A O 1
ATOM 1582 N N . HIS A 1 210 ? -4.002 -5.368 -5.962 1.00 98.06 210 HIS A N 1
ATOM 1583 C CA . HIS A 1 210 ? -3.603 -4.045 -5.485 1.00 98.06 210 HIS A CA 1
ATOM 1584 C C . HIS A 1 210 ? -4.797 -3.229 -4.990 1.00 98.06 210 HIS A C 1
ATOM 1586 O O . HIS A 1 210 ? -5.937 -3.482 -5.377 1.00 98.06 210 HIS A O 1
ATOM 1592 N N . ALA A 1 211 ? -4.510 -2.232 -4.159 1.00 95.38 211 ALA A N 1
ATOM 1593 C CA . ALA A 1 211 ? -5.435 -1.154 -3.824 1.00 95.38 211 ALA A CA 1
ATOM 1594 C C . ALA A 1 211 ? -4.962 0.150 -4.479 1.00 95.38 211 ALA A C 1
ATOM 1596 O O . ALA A 1 211 ? -3.767 0.314 -4.714 1.00 95.38 211 ALA A O 1
ATOM 1597 N N . THR A 1 212 ? -5.876 1.068 -4.781 1.00 97.62 212 THR A N 1
ATOM 1598 C CA . THR A 1 212 ? -5.571 2.344 -5.451 1.00 97.62 212 THR A CA 1
ATOM 1599 C C . THR A 1 212 ? -5.760 3.525 -4.511 1.00 97.62 212 THR A C 1
ATOM 1601 O O . THR A 1 212 ? -6.692 3.522 -3.708 1.00 97.62 212 THR A O 1
ATOM 1604 N N . PHE A 1 213 ? -4.946 4.561 -4.671 1.00 97.81 213 PHE A N 1
ATOM 1605 C CA . PHE A 1 213 ? -5.102 5.849 -3.994 1.00 97.81 213 PHE A CA 1
ATOM 1606 C C . PHE A 1 213 ? -4.843 6.986 -4.984 1.00 97.81 213 PHE A C 1
ATOM 1608 O O . PHE A 1 213 ? -4.173 6.782 -5.996 1.00 97.81 213 PHE A O 1
ATOM 1615 N N . ASP A 1 214 ? -5.376 8.170 -4.691 1.00 97.50 214 ASP A N 1
ATOM 1616 C CA . ASP A 1 214 ? -5.243 9.336 -5.564 1.00 97.50 214 ASP A CA 1
ATOM 1617 C C . ASP A 1 214 ? -4.332 10.370 -4.898 1.00 97.50 214 ASP A C 1
ATOM 1619 O O . ASP A 1 214 ? -4.464 10.639 -3.703 1.00 97.50 214 ASP A O 1
ATOM 1623 N N . ILE A 1 215 ? -3.408 10.921 -5.680 1.00 97.25 215 ILE A N 1
ATOM 1624 C CA . ILE A 1 215 ? -2.616 12.108 -5.361 1.00 97.25 215 ILE A CA 1
ATOM 1625 C C . ILE A 1 215 ? -3.217 13.262 -6.160 1.00 97.25 215 ILE A C 1
ATOM 1627 O O . ILE A 1 215 ? -3.447 13.125 -7.366 1.00 97.25 215 ILE A O 1
ATOM 1631 N N . MET A 1 216 ? -3.473 14.374 -5.488 1.00 96.06 216 MET A N 1
ATOM 1632 C CA . MET A 1 216 ? -4.120 15.564 -6.021 1.00 96.06 216 MET A CA 1
ATOM 1633 C C . MET A 1 216 ? -3.082 16.614 -6.429 1.00 96.06 216 MET A C 1
ATOM 1635 O O . MET A 1 216 ? -1.981 16.650 -5.888 1.00 96.06 216 MET A O 1
ATOM 1639 N N . GLU A 1 217 ? -3.431 17.457 -7.389 1.00 94.38 217 GLU A N 1
ATOM 1640 C CA . GLU A 1 217 ? -2.724 18.697 -7.712 1.00 94.38 217 GLU A CA 1
ATOM 1641 C C . GLU A 1 217 ? -3.782 19.702 -8.166 1.00 94.38 217 GLU A C 1
ATOM 1643 O O . GLU A 1 217 ? -4.601 19.380 -9.024 1.00 94.38 217 GLU A O 1
ATOM 1648 N N . ASP A 1 218 ? -3.841 20.883 -7.550 1.00 93.19 218 ASP A N 1
ATOM 1649 C CA . ASP A 1 218 ? -4.816 21.934 -7.884 1.00 93.19 218 ASP A CA 1
ATOM 1650 C C . ASP A 1 218 ? -6.284 21.447 -7.959 1.00 93.19 218 ASP A C 1
ATOM 1652 O O . ASP A 1 218 ? -7.095 21.909 -8.767 1.00 93.19 218 ASP A O 1
ATOM 1656 N N . GLY A 1 219 ? -6.647 20.495 -7.093 1.00 91.38 219 GLY A N 1
ATOM 1657 C CA . GLY A 1 219 ? -7.999 19.936 -7.007 1.00 91.38 219 GLY A CA 1
ATOM 1658 C C . GLY A 1 219 ? -8.362 18.919 -8.097 1.00 91.38 219 GLY A C 1
ATOM 1659 O O . GLY A 1 219 ? -9.508 18.464 -8.132 1.00 91.38 219 GLY A O 1
ATOM 1660 N N . ILE A 1 220 ? -7.419 18.524 -8.956 1.00 92.88 220 ILE A N 1
ATOM 1661 C CA . ILE A 1 220 ? -7.565 17.415 -9.910 1.00 92.88 220 ILE A CA 1
ATOM 1662 C C . ILE A 1 220 ? -6.680 16.234 -9.505 1.00 92.88 220 ILE A C 1
ATOM 1664 O O . ILE A 1 220 ? -5.698 16.397 -8.787 1.00 92.88 220 ILE A O 1
ATOM 1668 N N . VAL A 1 221 ? -7.029 15.021 -9.941 1.00 95.50 221 VAL A N 1
ATOM 1669 C CA . VAL A 1 221 ? -6.184 13.848 -9.677 1.00 95.50 221 VAL A CA 1
ATOM 1670 C C . VAL A 1 221 ? -4.950 13.935 -10.569 1.00 95.50 221 VAL A C 1
ATOM 1672 O O . VAL A 1 221 ? -5.054 13.795 -11.783 1.00 95.50 221 VAL A O 1
ATOM 1675 N N . TYR A 1 222 ? -3.784 14.128 -9.966 1.00 95.75 222 TYR A N 1
ATOM 1676 C CA . TYR A 1 222 ? -2.495 14.107 -10.651 1.00 95.75 222 TYR A CA 1
ATOM 1677 C C . TYR A 1 222 ? -2.035 12.670 -10.929 1.00 95.75 222 TYR A C 1
ATOM 1679 O O . TYR A 1 222 ? -1.669 12.320 -12.051 1.00 95.75 222 TYR A O 1
ATOM 1687 N N . CYS A 1 223 ? -2.090 11.801 -9.918 1.00 96.94 223 CYS A N 1
ATOM 1688 C CA . CYS A 1 223 ? -1.634 10.417 -10.022 1.00 96.94 223 CYS A CA 1
ATOM 1689 C C . CYS A 1 223 ? -2.599 9.476 -9.307 1.00 96.94 223 CYS A C 1
ATOM 1691 O O . CYS A 1 223 ? -2.859 9.635 -8.117 1.00 96.94 223 CYS A O 1
ATOM 1693 N N . ARG A 1 224 ? -3.055 8.430 -10.001 1.00 97.75 224 ARG A N 1
ATOM 1694 C CA . ARG A 1 224 ? -3.704 7.272 -9.380 1.00 97.75 224 ARG A CA 1
ATOM 1695 C C . ARG A 1 224 ? -2.661 6.192 -9.116 1.00 97.75 224 ARG A C 1
ATOM 1697 O O . ARG A 1 224 ? -2.353 5.392 -10.002 1.00 97.75 224 ARG A O 1
ATOM 1704 N N . GLY A 1 225 ? -2.107 6.213 -7.908 1.00 98.12 225 GLY A N 1
ATOM 1705 C CA . GLY A 1 225 ? -1.110 5.259 -7.428 1.00 98.12 225 GLY A CA 1
ATOM 1706 C C . GLY A 1 225 ? -1.718 3.918 -7.019 1.00 98.12 225 GLY A C 1
ATOM 1707 O O . GLY A 1 225 ? -2.939 3.768 -6.903 1.00 98.12 225 GLY A O 1
ATOM 1708 N N . ILE A 1 226 ? -0.852 2.933 -6.784 1.00 98.56 226 ILE A N 1
ATOM 1709 C CA . ILE A 1 226 ? -1.242 1.599 -6.314 1.00 98.56 226 ILE A CA 1
ATOM 1710 C C . ILE A 1 226 ? -0.420 1.166 -5.100 1.00 98.56 226 ILE A C 1
ATOM 1712 O O . ILE A 1 226 ? 0.742 1.534 -4.952 1.00 98.56 226 ILE A O 1
ATOM 1716 N N . VAL A 1 227 ? -1.013 0.337 -4.247 1.00 98.56 227 VAL A N 1
ATOM 1717 C CA . VAL A 1 227 ? -0.329 -0.365 -3.158 1.00 98.56 227 VAL A CA 1
ATOM 1718 C C . VAL A 1 227 ? -0.410 -1.864 -3.423 1.00 98.56 227 VAL A C 1
ATOM 1720 O O . VAL A 1 227 ? -1.504 -2.412 -3.588 1.00 98.56 227 VAL A O 1
ATOM 1723 N N . ILE A 1 228 ? 0.742 -2.530 -3.457 1.00 98.06 228 ILE A N 1
ATOM 1724 C CA . ILE A 1 228 ? 0.877 -3.982 -3.659 1.00 98.06 228 ILE A CA 1
ATOM 1725 C C . ILE A 1 228 ? 1.525 -4.646 -2.440 1.00 98.06 228 ILE A C 1
ATOM 1727 O O . ILE A 1 228 ? 2.145 -3.975 -1.613 1.00 98.06 228 ILE A O 1
ATOM 1731 N N . SER A 1 229 ? 1.402 -5.971 -2.335 1.00 96.50 229 SER A N 1
ATOM 1732 C CA . SER A 1 229 ? 2.075 -6.762 -1.299 1.00 96.50 229 SER A CA 1
ATOM 1733 C C . SER A 1 229 ? 3.281 -7.514 -1.859 1.00 96.50 229 SER A C 1
ATOM 1735 O O . SER A 1 229 ? 3.217 -8.090 -2.944 1.00 96.50 229 SER A O 1
ATOM 1737 N N . MET A 1 230 ? 4.354 -7.594 -1.070 1.00 95.25 230 MET A N 1
ATOM 1738 C CA . MET A 1 230 ? 5.509 -8.458 -1.334 1.00 95.25 230 MET A CA 1
ATOM 1739 C C . MET A 1 230 ? 5.113 -9.932 -1.490 1.00 95.25 230 MET A C 1
ATOM 1741 O O . MET A 1 230 ? 5.736 -10.651 -2.269 1.00 95.25 230 MET A O 1
ATOM 1745 N N . ALA A 1 231 ? 4.052 -10.378 -0.805 1.00 92.19 231 ALA A N 1
ATOM 1746 C CA . ALA A 1 231 ? 3.554 -11.750 -0.906 1.00 92.19 231 ALA A CA 1
ATOM 1747 C C . ALA A 1 231 ? 3.094 -12.110 -2.332 1.00 92.19 231 ALA A C 1
ATOM 1749 O O . ALA A 1 231 ? 3.222 -13.260 -2.751 1.00 92.19 231 ALA A O 1
ATOM 1750 N N . ASP A 1 232 ? 2.622 -11.123 -3.100 1.00 92.06 232 ASP A N 1
ATOM 1751 C CA . ASP A 1 232 ? 2.139 -11.307 -4.472 1.00 92.06 232 ASP A CA 1
ATOM 1752 C C . ASP A 1 232 ? 3.290 -11.298 -5.510 1.00 92.06 232 ASP A C 1
ATOM 1754 O O . ASP A 1 232 ? 3.099 -11.677 -6.671 1.00 92.06 232 ASP A O 1
ATOM 1758 N N . LEU A 1 233 ? 4.506 -10.902 -5.106 1.00 90.94 233 LEU A N 1
ATOM 1759 C CA . LEU A 1 233 ? 5.680 -10.810 -5.985 1.00 90.94 233 LEU A CA 1
ATOM 1760 C C . LEU A 1 233 ? 6.445 -12.127 -6.147 1.00 90.94 233 LEU A C 1
ATOM 1762 O O . LEU A 1 233 ? 7.257 -12.239 -7.061 1.00 90.94 233 LEU A O 1
ATOM 1766 N N . GLY A 1 234 ? 6.160 -13.139 -5.325 1.00 72.44 234 GLY A N 1
ATOM 1767 C CA . GLY A 1 234 ? 6.806 -14.447 -5.432 1.00 72.44 234 GLY A CA 1
ATOM 1768 C C . GLY A 1 234 ? 8.283 -14.408 -5.033 1.00 72.44 234 GLY A C 1
ATOM 1769 O O . GLY A 1 234 ? 9.162 -14.652 -5.853 1.00 72.44 234 GLY A O 1
ATOM 1770 N N . GLY A 1 235 ? 8.544 -14.128 -3.757 1.00 52.34 235 GLY A N 1
ATOM 1771 C CA . GLY A 1 235 ? 9.820 -14.385 -3.089 1.00 52.34 235 GLY A CA 1
ATOM 1772 C C . GLY A 1 235 ? 9.557 -15.209 -1.831 1.00 52.34 235 GLY A C 1
ATOM 1773 O O . GLY A 1 235 ? 8.595 -14.935 -1.117 1.00 52.34 235 GLY A O 1
ATOM 1774 N N . ALA A 1 236 ? 10.352 -16.254 -1.599 1.00 31.44 236 ALA A N 1
ATOM 1775 C CA . ALA A 1 236 ? 10.254 -17.071 -0.395 1.00 31.44 236 ALA A CA 1
ATOM 1776 C C . ALA A 1 236 ? 10.440 -16.208 0.866 1.00 31.44 236 ALA A C 1
ATOM 1778 O O . ALA A 1 236 ? 11.291 -15.317 0.881 1.00 31.44 236 ALA A O 1
ATOM 1779 N N . ALA A 1 237 ? 9.627 -16.494 1.886 1.00 31.47 237 ALA A N 1
ATOM 1780 C CA . ALA A 1 237 ? 9.919 -16.138 3.272 1.00 31.47 237 ALA A CA 1
ATOM 1781 C C . ALA A 1 237 ? 11.270 -16.717 3.722 1.00 31.47 237 ALA A C 1
ATOM 1783 O O . ALA A 1 237 ? 11.656 -17.786 3.188 1.00 31.47 237 ALA A O 1
#

Radius of gyration: 22.7 Å; Cα contacts (8 Å, |Δi|>4): 473; chains: 1; bounding box: 60×45×58 Å

Solvent-accessible surface area (backbone atoms only — not comparable to full-atom values): 13100 Å² total; per-residue (Å²): 131,89,67,95,78,70,68,56,34,38,75,50,86,42,98,51,34,38,26,41,26,66,37,73,93,71,18,28,33,38,40,25,28,46,47,98,89,37,82,35,42,30,32,40,24,36,72,35,44,64,70,58,44,54,58,48,76,69,37,98,43,45,49,58,49,38,61,71,63,48,67,75,35,43,89,67,35,46,71,47,80,72,43,65,64,57,84,89,63,74,75,39,49,76,69,70,40,42,58,59,49,16,60,75,47,42,71,39,53,64,90,72,73,80,52,74,68,59,26,51,51,27,31,76,51,36,23,31,43,36,41,59,71,67,89,34,34,41,39,36,36,32,56,34,74,51,73,47,83,34,76,48,65,39,76,45,42,33,34,60,91,29,74,57,77,62,71,92,78,60,88,49,73,67,59,49,54,52,46,70,66,43,59,87,64,36,39,61,40,34,41,40,47,74,42,59,86,89,41,31,37,24,36,69,50,59,88,65,77,65,25,65,24,35,29,24,46,97,90,40,51,39,21,42,25,40,19,33,46,45,81,78,30,71,51,85,131

Organism: NCBI:txid2692173

pLDDT: mean 88.21, std 14.1, range [28.41, 98.62]

Sequence (237 aa):
MHTANSIPLMKVASSKIAAIGHDAATNTLAVQFLSKGQPGNVYHYSEFSSADYDAFSGAESIGKHFIAHIQPAKDKYPYVNMGVPSAAQVAATPALTKELLAVALHGREYPFLLPPEEQALATAAGLVVIYGNSDDSFEARGAIIGQQYVYGHGAILIDGKGLLPVRDNIDDDAELRDFFTREPLAKKVRAIFGGVAPEPSWTYTTSLPHATFDIMEDGIVYCRGIVISMADLGGAA

Nearest PDB structures (foldseek):
  7x8c-assembly1_C  TM=9.218E-01  e=2.429E-04  Methanolobus vulcani
  4rgi-assembly1_A  TM=9.086E-01  e=4.482E-04  Yersinia pestis
  4o4u-assembly3_C  TM=5.664E-01  e=5.197E+00  Glaesserella parasuis
  4o4x-assembly1_A  TM=5.565E-01  e=5.495E+00  Glaesserella parasuis

Mean predicted aligned error: 13.58 Å

InterPro domains:
  IPR025309 KTSC domain [PF13619] (14-72)

Secondary structure (DSSP, 8-state):
---TT----EE---SSEEEEEEETTTTEEEEEEEETTEEEEEEEESS--HHHHHHHHTSS-HHHHIIIIITT-TTTS-EEEEESPPTTTSS-S----HHHHHHHHTTEESSP---HHHHHHHHHTTEEEEEE-SSSEEEEEESS-EEEE--SEEEEEEETTEEPPPGGG---HHHHHHHHHHTTTPEEEEEEE---TTS-SEEEEESS-EEEEEEEETTEEEEEEEEEEGGGG----